Protein AF-A0A6P1KL86-F1 (afdb_monomer)

Foldseek 3Di:
DVLVLLVVLQVVLCVVAVPHPDDLLVLLLSLLVSVCVVVVNDPVLNVQLNVVCVPPVNVVVVVVLLVLLDFDFDFDQDPVRDTDTDGDHHPSNVVVVVVVVVVVHDSPGSSVSSVVSVVSNVVSNVVVVVLVVVVVVPPPDDDDDDDDDDDDDDDDDDDPQPKKKKKFKFFPVCVVLVVVCVVVQAQALVNLLVSLVRGFWMDIDDPVVQCVQCPVLLVVFADDPPRDDRRWIKMKMWIFRHDDCLPDPPHDSVSVSVCSSCSRVGTPGMDMGHIGGNCSVVSRPIDTD

Mean predicted aligned error: 17.55 Å

Sequence (289 aa):
MFTQKLNLVTSQIENEYQDKRPTVNLCVCSAVKVWCYQFDIPQNITDYILNGYRLYEIKDLTTYIYQELQPKQEEEKNWLGSVVQVYKNSKLFNLVASILNRINVRSDNMKFLVIIAFGITAVGYWLYKVNQQGQQQQTRREEPKQYTPSPPPSPPPAPKIINQFLVLVISASQVDFLKLIQAKRQIDLSDGERLYEVTKYLWLGSETEFSQKTAHIINQYSIPKGQESEYDIYLVYIKLKQIDSRFKPNVSQLDRYDAFRELRDLIVNFEISPRLQIEAYGNIEVYSR

pLDDT: mean 83.03, std 13.94, range [41.31, 97.31]

Nearest PDB structures (foldseek):
  7xc7-assembly1_A  TM=1.558E-01  e=5.597E+00  Candidatus Scalindua brodae

Radius of gyration: 27.07 Å; Cα contacts (8 Å, |Δi|>4): 317; chains: 1; bounding box: 72×75×67 Å

Solvent-accessible surface area (backbone atoms only — not comparable to full-atom values): 16584 Å² total; per-residue (Å²): 111,68,69,58,53,51,51,51,53,28,51,52,53,47,63,77,37,73,90,54,89,72,53,71,68,55,52,27,52,53,34,28,52,52,50,28,57,78,66,74,47,53,67,74,57,48,50,50,35,52,54,55,48,66,36,66,69,52,44,50,51,52,50,48,53,53,56,49,56,43,74,40,79,40,80,43,68,46,99,86,68,49,78,39,84,41,76,46,69,39,75,65,26,55,56,50,47,56,55,30,53,76,68,73,54,67,94,90,41,66,54,56,48,38,51,52,16,47,52,50,45,53,54,35,51,50,51,50,53,58,57,52,60,63,59,67,71,74,68,80,73,80,77,84,78,86,81,78,92,74,79,87,81,73,82,78,74,76,81,79,79,60,53,28,26,38,36,34,40,31,51,44,81,47,46,68,61,53,51,49,40,59,72,65,73,51,56,47,53,68,51,18,45,48,50,50,72,59,37,53,33,36,38,78,50,44,63,69,62,47,53,73,61,39,61,62,44,53,70,72,29,50,58,59,92,89,71,79,54,76,72,18,26,31,43,40,41,35,37,26,69,49,76,61,74,44,74,46,86,94,50,57,69,66,51,31,49,52,47,27,38,45,33,54,80,39,50,72,51,72,50,70,55,70,57,24,41,57,71,45,55,76,76,64,74,51,42,76,109

Structure (mmCIF, N/CA/C/O backbone):
data_AF-A0A6P1KL86-F1
#
_entry.id   AF-A0A6P1KL86-F1
#
loop_
_atom_site.group_PDB
_atom_site.id
_atom_site.type_symbol
_atom_site.label_atom_id
_atom_site.label_alt_id
_atom_site.label_comp_id
_atom_site.label_asym_id
_atom_site.label_entity_id
_atom_site.label_seq_id
_atom_site.pdbx_PDB_ins_code
_atom_site.Cartn_x
_atom_site.Cartn_y
_atom_site.Cartn_z
_atom_site.occupancy
_atom_site.B_iso_or_equiv
_atom_site.auth_seq_id
_atom_site.auth_comp_id
_atom_site.auth_asym_id
_atom_site.auth_atom_id
_atom_site.pdbx_PDB_model_num
ATOM 1 N N . MET A 1 1 ? 27.247 -17.306 -17.359 1.00 80.44 1 MET A N 1
ATOM 2 C CA . MET A 1 1 ? 25.845 -17.596 -17.735 1.00 80.44 1 MET A CA 1
ATOM 3 C C . MET A 1 1 ? 24.974 -16.337 -17.776 1.00 80.44 1 MET A C 1
ATOM 5 O O . MET A 1 1 ? 24.429 -16.048 -18.832 1.00 80.44 1 MET A O 1
ATOM 9 N N . PHE A 1 2 ? 24.882 -15.544 -16.696 1.00 83.56 2 PHE A N 1
ATOM 10 C CA . PHE A 1 2 ? 24.060 -14.317 -16.677 1.00 83.56 2 PHE A CA 1
ATOM 11 C C . PHE A 1 2 ? 24.433 -13.311 -17.778 1.00 83.56 2 PHE A C 1
ATOM 13 O O . PHE A 1 2 ? 23.570 -12.908 -18.546 1.00 83.56 2 PHE A O 1
ATOM 20 N N . THR A 1 3 ? 25.718 -12.979 -17.933 1.00 85.31 3 THR A N 1
ATOM 21 C CA . THR A 1 3 ? 26.188 -12.015 -18.946 1.00 85.31 3 THR A CA 1
ATOM 22 C C . THR A 1 3 ? 25.828 -12.421 -20.380 1.00 85.31 3 THR A C 1
ATOM 24 O O . THR A 1 3 ? 25.507 -11.564 -21.196 1.00 85.31 3 THR A O 1
ATOM 27 N N . GLN A 1 4 ? 25.833 -13.724 -20.685 1.00 89.88 4 GLN A N 1
ATOM 28 C CA . GLN A 1 4 ? 25.437 -14.241 -22.001 1.00 89.88 4 GLN A CA 1
ATOM 29 C C . GLN A 1 4 ? 23.938 -14.041 -22.243 1.00 89.88 4 GLN A C 1
ATOM 31 O O . GLN A 1 4 ? 23.565 -13.496 -23.278 1.00 89.88 4 GLN A O 1
ATOM 36 N N . LYS A 1 5 ? 23.086 -14.407 -21.272 1.00 92.12 5 LYS A N 1
ATOM 37 C CA . LYS A 1 5 ? 21.638 -14.155 -21.354 1.00 92.12 5 LYS A CA 1
ATOM 38 C C . LYS A 1 5 ? 21.331 -12.656 -21.415 1.00 92.12 5 LYS A C 1
ATOM 40 O O . LYS A 1 5 ? 20.529 -12.245 -22.239 1.00 92.12 5 LYS A O 1
ATOM 45 N N . LEU A 1 6 ? 22.017 -11.832 -20.623 1.00 90.44 6 LEU A N 1
ATOM 46 C CA . LEU A 1 6 ? 21.865 -10.377 -20.644 1.00 90.44 6 LEU A CA 1
ATOM 47 C C . LEU A 1 6 ? 22.159 -9.797 -22.032 1.00 90.44 6 LEU A C 1
ATOM 49 O O . LEU A 1 6 ? 21.354 -9.031 -22.553 1.00 90.44 6 LEU A O 1
ATOM 53 N N . ASN A 1 7 ? 23.284 -10.173 -22.645 1.00 90.62 7 ASN A N 1
ATOM 54 C CA . ASN A 1 7 ? 23.639 -9.705 -23.984 1.00 90.62 7 ASN A CA 1
ATOM 55 C C . ASN A 1 7 ? 22.651 -10.213 -25.049 1.00 90.62 7 ASN A C 1
ATOM 57 O O . ASN A 1 7 ? 22.316 -9.464 -25.964 1.00 90.62 7 ASN A O 1
ATOM 61 N N . LEU A 1 8 ? 22.150 -11.447 -24.911 1.00 93.88 8 LEU A N 1
ATOM 62 C CA . LEU A 1 8 ? 21.134 -12.011 -25.805 1.00 93.88 8 LEU A CA 1
ATOM 63 C C . LEU A 1 8 ? 19.830 -11.206 -25.749 1.00 93.88 8 LEU A C 1
ATOM 65 O O . LEU A 1 8 ? 19.347 -10.760 -26.784 1.00 93.88 8 LEU A O 1
ATOM 69 N N . VAL A 1 9 ? 19.291 -10.984 -24.546 1.00 94.06 9 VAL A N 1
ATOM 70 C CA . VAL A 1 9 ? 18.069 -10.189 -24.341 1.00 94.06 9 VAL A CA 1
ATOM 71 C C . VAL A 1 9 ? 18.284 -8.762 -24.842 1.00 94.06 9 VAL A C 1
ATOM 73 O O . VAL A 1 9 ? 17.434 -8.220 -25.534 1.00 94.06 9 VAL A O 1
ATOM 76 N N . THR A 1 10 ? 19.450 -8.174 -24.562 1.00 93.19 10 THR A N 1
ATOM 77 C CA . THR A 1 10 ? 19.812 -6.835 -25.052 1.00 93.19 10 THR A CA 1
ATOM 78 C C . THR A 1 10 ? 19.764 -6.760 -26.571 1.00 93.19 10 THR A C 1
ATOM 80 O O . THR A 1 10 ? 19.070 -5.901 -27.101 1.00 93.19 10 THR A O 1
ATOM 83 N N . SER A 1 11 ? 20.398 -7.710 -27.260 1.00 92.94 11 SER A N 1
ATOM 84 C CA . SER A 1 11 ? 20.401 -7.758 -28.726 1.00 92.94 11 SER A CA 1
ATOM 85 C C . SER A 1 11 ? 18.990 -7.946 -29.292 1.00 92.94 11 SER A C 1
ATOM 87 O O . SER A 1 11 ? 18.649 -7.360 -30.312 1.00 92.94 11 SER A O 1
ATOM 89 N N . GLN A 1 12 ? 18.142 -8.743 -28.631 1.00 94.62 12 GLN A N 1
ATOM 90 C CA . GLN A 1 12 ? 16.752 -8.943 -29.056 1.00 94.62 12 GLN A CA 1
ATOM 91 C C . GLN A 1 12 ? 15.934 -7.653 -28.964 1.00 94.62 12 GLN A C 1
ATOM 93 O O . GLN A 1 12 ? 15.224 -7.324 -29.910 1.00 94.62 12 GLN A O 1
ATOM 98 N N . ILE A 1 13 ? 16.073 -6.904 -27.868 1.00 93.81 13 ILE A N 1
ATOM 99 C CA . ILE A 1 13 ? 15.367 -5.631 -27.699 1.00 93.81 13 ILE A CA 1
ATOM 100 C C . ILE A 1 13 ? 15.936 -4.557 -28.636 1.00 93.81 13 ILE A C 1
ATOM 102 O O . ILE A 1 13 ? 15.176 -3.791 -29.218 1.00 93.81 13 ILE A O 1
ATOM 106 N N . GLU A 1 14 ? 17.252 -4.505 -28.839 1.00 91.81 14 GLU A N 1
ATOM 107 C CA . GLU A 1 14 ? 17.866 -3.584 -29.807 1.00 91.81 14 GLU A CA 1
ATOM 108 C C . GLU A 1 14 ? 17.371 -3.851 -31.235 1.00 91.81 14 GLU A C 1
ATOM 110 O O . GLU A 1 14 ? 16.989 -2.911 -31.928 1.00 91.81 14 GLU A O 1
ATOM 115 N N . ASN A 1 15 ? 17.281 -5.120 -31.644 1.00 92.38 15 ASN A N 1
ATOM 116 C CA . ASN A 1 15 ? 16.754 -5.502 -32.956 1.00 92.38 15 ASN A CA 1
ATOM 117 C C . ASN A 1 15 ? 15.254 -5.187 -33.107 1.00 92.38 15 ASN A C 1
ATOM 119 O O . ASN A 1 15 ? 14.821 -4.767 -34.177 1.00 92.38 15 ASN A O 1
ATOM 123 N N . GLU A 1 16 ? 14.447 -5.352 -32.051 1.00 91.44 16 GLU A N 1
ATOM 124 C CA . GLU A 1 16 ? 13.008 -5.024 -32.064 1.00 91.44 16 GLU A CA 1
ATOM 125 C C . GLU A 1 16 ? 12.754 -3.524 -32.324 1.00 91.44 16 GLU A C 1
ATOM 127 O O . GLU A 1 16 ? 11.730 -3.144 -32.905 1.00 91.44 16 GLU A O 1
ATOM 132 N N . TYR A 1 17 ? 13.706 -2.669 -31.936 1.00 88.31 17 TYR A N 1
ATOM 133 C CA . TYR A 1 17 ? 13.580 -1.212 -31.974 1.00 88.31 17 TYR A CA 1
ATOM 134 C C . TYR A 1 17 ? 14.638 -0.506 -32.830 1.00 88.31 17 TYR A C 1
ATOM 136 O O . TYR A 1 17 ? 14.792 0.706 -32.696 1.00 88.31 17 TYR A O 1
ATOM 144 N N . GLN A 1 18 ? 15.312 -1.222 -33.735 1.00 77.50 18 GLN A N 1
ATOM 145 C CA . GLN A 1 18 ? 16.495 -0.747 -34.468 1.00 77.50 18 GLN A CA 1
ATOM 146 C C . GLN A 1 18 ? 16.283 0.578 -35.242 1.00 77.50 18 GLN A C 1
ATOM 148 O O . GLN A 1 18 ? 17.236 1.327 -35.422 1.00 77.50 18 GLN A O 1
ATOM 153 N N . ASP A 1 19 ? 15.033 0.929 -35.576 1.00 74.94 19 ASP A N 1
ATOM 154 C CA . ASP A 1 19 ? 14.652 2.172 -36.275 1.00 74.94 19 ASP A CA 1
ATOM 155 C C . ASP A 1 19 ? 13.568 2.997 -35.553 1.00 74.94 19 ASP A C 1
ATOM 157 O O . ASP A 1 19 ? 12.978 3.927 -36.110 1.00 74.94 19 ASP A O 1
ATOM 161 N N . LYS A 1 20 ? 13.248 2.651 -34.303 1.00 79.75 20 LYS A N 1
ATOM 162 C CA . LYS A 1 20 ? 12.188 3.301 -33.523 1.00 79.75 20 LYS A CA 1
ATOM 163 C C . LYS A 1 20 ? 12.800 4.011 -32.323 1.00 79.75 20 LYS A C 1
ATOM 165 O O . LYS A 1 20 ? 13.786 3.564 -31.753 1.00 79.75 20 LYS A O 1
ATOM 170 N N . ARG A 1 21 ? 12.169 5.105 -31.888 1.00 77.19 21 ARG A N 1
ATOM 171 C CA . ARG A 1 21 ? 12.412 5.705 -30.565 1.00 77.19 21 ARG A CA 1
ATOM 172 C C . ARG A 1 21 ? 11.304 5.255 -29.609 1.00 77.19 21 ARG A C 1
ATOM 174 O O . ARG A 1 21 ? 10.363 6.019 -29.385 1.00 77.19 21 ARG A O 1
ATOM 181 N N . PRO A 1 22 ? 11.332 4.001 -29.119 1.00 79.62 22 PRO A N 1
ATOM 182 C CA . PRO A 1 22 ? 10.345 3.536 -28.157 1.00 79.62 22 PRO A CA 1
ATOM 183 C C . PRO A 1 22 ? 10.435 4.347 -26.866 1.00 79.62 22 PRO A C 1
ATOM 185 O O . PRO A 1 22 ? 11.494 4.844 -26.479 1.00 79.62 22 PRO A O 1
ATOM 188 N N . THR A 1 23 ? 9.310 4.458 -26.168 1.00 79.50 23 THR A N 1
ATOM 189 C CA . THR A 1 23 ? 9.326 4.984 -24.805 1.00 79.50 23 THR A CA 1
ATOM 190 C C . THR A 1 23 ? 10.037 3.994 -23.884 1.00 79.50 23 THR A C 1
ATOM 192 O O . THR A 1 23 ? 9.986 2.782 -24.097 1.00 79.50 23 THR A O 1
ATOM 195 N N . VAL A 1 24 ? 10.662 4.500 -22.818 1.00 79.06 24 VAL A N 1
ATOM 196 C CA . VAL A 1 24 ? 11.363 3.677 -21.813 1.00 79.06 24 VAL A CA 1
ATOM 197 C C . VAL A 1 24 ? 10.475 2.542 -21.294 1.00 79.06 24 VAL A C 1
ATOM 199 O O . VAL A 1 24 ? 10.904 1.393 -21.227 1.00 79.06 24 VAL A O 1
ATOM 202 N N . ASN A 1 25 ? 9.207 2.846 -21.005 1.00 77.44 25 ASN A N 1
ATOM 203 C CA . ASN A 1 25 ? 8.239 1.864 -20.514 1.00 77.44 25 ASN A CA 1
ATOM 204 C C . ASN A 1 25 ? 7.998 0.729 -21.513 1.00 77.44 25 ASN A C 1
ATOM 206 O O . ASN A 1 25 ? 7.875 -0.427 -21.111 1.00 77.44 25 ASN A O 1
ATOM 210 N N . LEU A 1 26 ? 7.945 1.047 -22.810 1.00 83.31 26 LEU A N 1
ATOM 211 C CA . LEU A 1 26 ? 7.753 0.048 -23.853 1.00 83.31 26 LEU A CA 1
ATOM 212 C C . LEU A 1 26 ? 8.965 -0.895 -23.936 1.00 83.31 26 LEU A C 1
ATOM 214 O O . LEU A 1 26 ? 8.777 -2.110 -23.942 1.00 83.31 26 LEU A O 1
ATOM 218 N N . CYS A 1 27 ? 10.189 -0.356 -23.881 1.00 87.81 27 CYS A N 1
ATOM 219 C CA . CYS A 1 27 ? 11.414 -1.162 -23.829 1.00 87.81 27 CYS A CA 1
ATOM 220 C C . CYS A 1 27 ? 11.453 -2.082 -22.609 1.00 87.81 27 CYS A C 1
ATOM 222 O O . CYS A 1 27 ? 11.758 -3.264 -22.741 1.00 87.81 27 CYS A O 1
ATOM 224 N N . VAL A 1 28 ? 11.131 -1.555 -21.423 1.00 87.75 28 VAL A N 1
ATOM 225 C CA . VAL A 1 28 ? 11.125 -2.340 -20.180 1.00 87.75 28 VAL A CA 1
ATOM 226 C C . VAL A 1 28 ? 10.077 -3.451 -20.255 1.00 87.75 28 VAL A C 1
ATOM 228 O O . VAL A 1 28 ? 10.382 -4.591 -19.917 1.00 87.75 28 VAL A O 1
ATOM 231 N N . CYS A 1 29 ? 8.876 -3.170 -20.772 1.00 88.06 29 CYS A N 1
ATOM 232 C CA . CYS A 1 29 ? 7.837 -4.187 -20.955 1.00 88.06 29 CYS A CA 1
ATOM 233 C C . CYS A 1 29 ? 8.260 -5.290 -21.934 1.00 88.06 29 CYS A C 1
ATOM 235 O O . CYS A 1 29 ? 8.081 -6.470 -21.625 1.00 88.06 29 CYS A O 1
ATOM 237 N N . SER A 1 30 ? 8.819 -4.933 -23.098 1.00 93.12 30 SER A N 1
ATOM 238 C CA . SER A 1 30 ? 9.347 -5.923 -24.049 1.00 93.12 30 SER A CA 1
ATOM 239 C C . SER A 1 30 ? 10.471 -6.739 -23.404 1.00 93.12 30 SER A C 1
ATOM 241 O O . SER A 1 30 ? 10.444 -7.966 -23.457 1.00 93.12 30 SER A O 1
ATOM 243 N N . ALA A 1 31 ? 11.398 -6.097 -22.690 1.00 95.00 31 ALA A N 1
ATOM 244 C CA . ALA A 1 31 ? 12.489 -6.783 -22.005 1.00 95.00 31 ALA A CA 1
ATOM 245 C C . ALA A 1 31 ? 11.998 -7.742 -20.904 1.00 95.00 31 ALA A C 1
ATOM 247 O O . ALA A 1 31 ? 12.542 -8.837 -20.782 1.00 95.00 31 ALA A O 1
ATOM 248 N N . VAL A 1 32 ? 10.951 -7.395 -20.142 1.00 94.75 32 VAL A N 1
ATOM 249 C CA . VAL A 1 32 ? 10.325 -8.300 -19.155 1.00 94.75 32 VAL A CA 1
ATOM 250 C C . VAL A 1 32 ? 9.746 -9.538 -19.843 1.00 94.75 32 VAL A C 1
ATOM 252 O O . VAL A 1 32 ? 9.964 -10.655 -19.372 1.00 94.75 32 VAL A O 1
ATOM 255 N N . LYS A 1 33 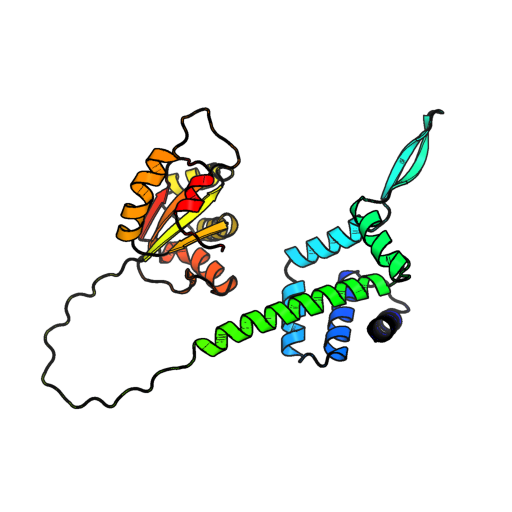? 9.052 -9.370 -20.978 1.00 95.62 33 LYS A N 1
ATOM 256 C CA . LYS A 1 33 ? 8.516 -10.502 -21.756 1.00 95.62 33 LYS A CA 1
ATOM 257 C C . LYS A 1 33 ? 9.627 -11.422 -22.239 1.00 95.62 33 LYS A C 1
ATOM 259 O O . LYS A 1 33 ? 9.533 -12.636 -22.075 1.00 95.62 33 LYS A O 1
ATOM 264 N N . VAL A 1 34 ? 10.688 -10.840 -22.795 1.00 96.69 34 VAL A N 1
ATOM 265 C CA . VAL A 1 34 ? 11.836 -11.603 -23.278 1.00 96.69 34 VAL A CA 1
ATOM 266 C C . VAL A 1 34 ? 12.519 -12.339 -22.124 1.00 96.69 34 VAL A C 1
ATOM 268 O O . VAL A 1 34 ? 12.827 -13.519 -22.263 1.00 96.69 34 VAL A O 1
ATOM 271 N N . TRP A 1 35 ? 12.700 -11.708 -20.961 1.00 97.00 35 TRP A N 1
ATOM 272 C CA . TRP A 1 35 ? 13.229 -12.394 -19.780 1.00 97.00 35 TRP A CA 1
ATOM 273 C C . TRP A 1 35 ? 12.345 -13.550 -19.323 1.00 97.00 35 TRP A C 1
ATOM 275 O O . TRP A 1 35 ? 12.869 -14.629 -19.058 1.00 97.00 35 TRP A O 1
ATOM 285 N N . CYS A 1 36 ? 11.026 -13.354 -19.267 1.00 95.88 36 CYS A N 1
ATOM 286 C CA . CYS A 1 36 ? 10.093 -14.420 -18.916 1.00 95.88 36 CYS A CA 1
ATOM 287 C C . CYS A 1 36 ? 10.220 -15.614 -19.864 1.00 95.88 36 CYS A C 1
ATOM 289 O O . CYS A 1 36 ? 10.360 -16.742 -19.401 1.00 95.88 36 CYS A O 1
ATOM 291 N N . TYR A 1 37 ? 10.270 -15.354 -21.171 1.00 95.69 37 TYR A N 1
ATOM 292 C CA . TYR A 1 37 ? 10.502 -16.385 -22.178 1.00 95.69 37 TYR A CA 1
ATOM 293 C C . TYR A 1 37 ? 11.848 -17.101 -21.972 1.00 95.69 37 TYR A C 1
ATOM 295 O O . TYR A 1 37 ? 11.909 -18.322 -21.978 1.00 95.69 37 TYR A O 1
ATOM 303 N N . GLN A 1 38 ? 12.928 -16.359 -21.704 1.00 94.44 38 GLN A N 1
ATOM 304 C CA . GLN A 1 38 ? 14.265 -16.922 -21.460 1.00 94.44 38 GLN A CA 1
ATOM 305 C C . GLN A 1 38 ? 14.386 -17.760 -20.176 1.00 94.44 38 GLN A C 1
ATOM 307 O O . GLN A 1 38 ? 15.409 -18.432 -19.992 1.00 94.44 38 GLN A O 1
ATOM 312 N N . PHE A 1 39 ? 13.407 -17.675 -19.277 1.00 93.88 39 PHE A N 1
ATOM 313 C CA . PHE A 1 39 ? 13.328 -18.439 -18.031 1.00 93.88 39 PHE A CA 1
ATOM 314 C C . PHE A 1 39 ? 12.159 -19.431 -18.014 1.00 93.88 39 PHE A C 1
ATOM 316 O O . PHE A 1 39 ? 11.837 -19.946 -16.945 1.00 93.88 39 PHE A O 1
ATOM 323 N N . ASP A 1 40 ? 11.524 -19.677 -19.166 1.00 96.06 40 ASP A N 1
ATOM 324 C CA . ASP A 1 40 ? 10.367 -20.569 -19.300 1.00 96.06 40 ASP A CA 1
ATOM 325 C C . ASP A 1 40 ? 9.229 -20.218 -18.321 1.00 96.06 40 ASP A C 1
ATOM 327 O O . ASP A 1 40 ? 8.501 -21.085 -17.834 1.00 96.06 40 ASP A O 1
ATOM 331 N N . ILE A 1 41 ? 9.079 -18.926 -18.000 1.00 93.12 41 ILE A N 1
ATOM 332 C CA . ILE A 1 41 ? 8.009 -18.427 -17.137 1.00 93.12 41 ILE A CA 1
ATOM 333 C C . ILE A 1 41 ? 6.700 -18.449 -17.948 1.00 93.12 41 ILE A C 1
ATOM 335 O O . ILE A 1 41 ? 6.626 -17.791 -18.986 1.00 93.12 41 ILE A O 1
ATOM 339 N N . PRO A 1 42 ? 5.657 -19.171 -17.489 1.00 94.75 42 PRO A N 1
ATOM 340 C CA . PRO A 1 42 ? 4.365 -19.241 -18.164 1.00 94.75 42 PRO A CA 1
ATOM 341 C C . PRO A 1 42 ? 3.723 -17.874 -18.421 1.00 94.75 42 PRO A C 1
ATOM 343 O O . PRO A 1 42 ? 3.800 -16.972 -17.583 1.00 94.75 42 PRO A O 1
ATOM 346 N N . GLN A 1 43 ? 2.994 -17.762 -19.537 1.00 91.88 43 GLN A N 1
ATOM 347 C CA . GLN A 1 43 ? 2.384 -16.505 -19.984 1.00 91.88 43 GLN A CA 1
ATOM 348 C C . GLN A 1 43 ? 1.475 -15.862 -18.927 1.00 91.88 43 GLN A C 1
ATOM 350 O O . GLN A 1 43 ? 1.518 -14.652 -18.744 1.00 91.88 43 GLN A O 1
ATOM 355 N N . ASN A 1 44 ? 0.707 -16.649 -18.170 1.00 90.69 44 ASN A N 1
ATOM 356 C CA . ASN A 1 44 ? -0.149 -16.124 -17.102 1.00 90.69 44 ASN A CA 1
ATOM 357 C C . ASN A 1 44 ? 0.653 -15.453 -15.968 1.00 90.69 44 ASN A C 1
ATOM 359 O O . ASN A 1 44 ? 0.181 -14.492 -15.364 1.00 90.69 44 ASN A O 1
ATOM 363 N N . ILE A 1 45 ? 1.869 -15.933 -15.683 1.00 91.38 45 ILE A N 1
ATOM 364 C CA . ILE A 1 45 ? 2.773 -15.307 -14.710 1.00 91.38 45 ILE A CA 1
ATOM 365 C C . ILE A 1 45 ? 3.423 -14.069 -15.329 1.00 91.38 45 ILE A C 1
ATOM 367 O O . ILE A 1 45 ? 3.537 -13.042 -14.667 1.00 91.38 45 ILE A O 1
ATOM 371 N N . THR A 1 46 ? 3.801 -14.122 -16.606 1.00 92.06 46 THR A N 1
ATOM 372 C CA . THR A 1 46 ? 4.279 -12.943 -17.340 1.00 92.06 46 THR A CA 1
ATOM 373 C C . THR A 1 46 ? 3.246 -11.818 -17.324 1.00 92.06 46 THR A C 1
ATOM 375 O O . THR A 1 46 ? 3.593 -10.678 -17.025 1.00 92.06 46 THR A O 1
ATOM 378 N N . ASP A 1 47 ? 1.975 -12.134 -17.568 1.00 90.56 47 ASP A N 1
ATOM 379 C CA . ASP A 1 47 ? 0.877 -11.170 -17.521 1.00 90.56 47 ASP A CA 1
ATOM 380 C C . ASP A 1 47 ? 0.687 -10.615 -16.105 1.00 90.56 47 ASP A C 1
ATOM 382 O O . ASP A 1 47 ? 0.502 -9.411 -15.945 1.00 90.56 47 ASP A O 1
ATOM 386 N N . TYR A 1 48 ? 0.814 -11.451 -15.068 1.00 87.69 48 TYR A N 1
ATOM 387 C CA . TYR A 1 48 ? 0.822 -10.999 -13.672 1.00 87.69 48 TYR A CA 1
ATOM 388 C C . TYR A 1 48 ? 1.953 -9.993 -13.397 1.00 87.69 48 TYR A C 1
ATOM 390 O O . TYR A 1 48 ? 1.699 -8.921 -12.851 1.00 87.69 48 TYR A O 1
ATOM 398 N N . ILE A 1 49 ? 3.185 -10.293 -13.823 1.00 89.38 49 ILE A N 1
ATOM 399 C CA . ILE A 1 49 ? 4.350 -9.411 -13.642 1.00 89.38 49 ILE A CA 1
ATOM 400 C C . ILE A 1 49 ? 4.144 -8.086 -14.389 1.00 89.38 49 ILE A C 1
ATOM 402 O O . ILE A 1 49 ? 4.388 -7.015 -13.832 1.00 89.38 49 ILE A O 1
ATOM 406 N N . LEU A 1 50 ? 3.664 -8.137 -15.635 1.00 88.56 50 LEU A N 1
ATOM 407 C CA . LEU A 1 50 ? 3.412 -6.945 -16.447 1.00 88.56 50 LEU A CA 1
ATOM 408 C C . LEU A 1 50 ? 2.256 -6.100 -15.904 1.00 88.56 50 LEU A C 1
ATOM 410 O O . LEU A 1 50 ? 2.337 -4.875 -15.935 1.00 88.56 50 LEU A O 1
ATOM 414 N N . ASN A 1 51 ? 1.193 -6.725 -15.398 1.00 84.38 51 ASN A N 1
ATOM 415 C CA . ASN A 1 51 ? 0.082 -6.013 -14.769 1.00 84.38 51 ASN A CA 1
ATOM 416 C C . ASN A 1 51 ? 0.508 -5.377 -13.442 1.00 84.38 51 ASN A C 1
ATOM 418 O O . ASN A 1 51 ? 0.129 -4.240 -13.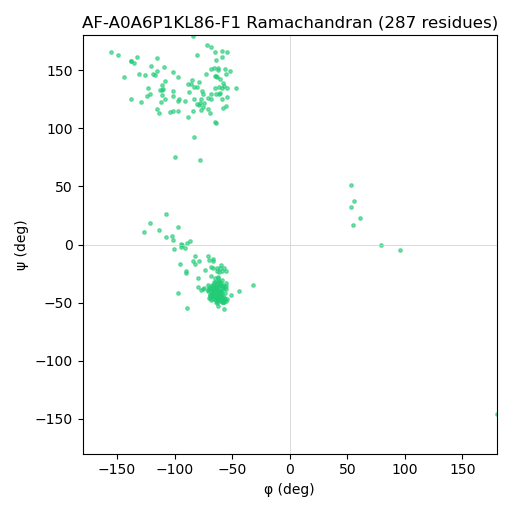181 1.00 84.38 51 ASN A O 1
ATOM 422 N N . GLY A 1 52 ? 1.363 -6.048 -12.663 1.00 78.12 52 GLY A N 1
ATOM 423 C CA . GLY A 1 52 ? 2.011 -5.452 -11.495 1.00 78.12 52 GLY A CA 1
ATOM 424 C C . GLY A 1 52 ? 2.864 -4.240 -11.873 1.00 78.12 52 GLY A C 1
ATOM 425 O O . GLY A 1 52 ? 2.730 -3.184 -11.271 1.00 78.12 52 GLY A O 1
ATOM 426 N N . TYR A 1 53 ? 3.672 -4.338 -12.932 1.00 67.62 53 TYR A N 1
ATOM 427 C CA . TYR A 1 53 ? 4.456 -3.206 -13.442 1.00 67.62 53 TYR A CA 1
ATOM 428 C C . TYR A 1 53 ? 3.594 -2.023 -13.919 1.00 67.62 53 TYR A C 1
ATOM 430 O O . TYR A 1 53 ? 4.014 -0.872 -13.820 1.00 67.62 53 TYR A O 1
ATOM 438 N N . ARG A 1 54 ? 2.385 -2.289 -14.431 1.00 68.62 54 ARG A N 1
ATOM 439 C CA . ARG A 1 54 ? 1.436 -1.252 -14.867 1.00 68.62 54 ARG A CA 1
ATOM 440 C C . ARG A 1 54 ? 0.815 -0.460 -13.714 1.00 68.62 54 ARG A C 1
ATOM 442 O O . ARG A 1 54 ? 0.176 0.553 -13.999 1.00 68.62 54 ARG A O 1
ATOM 449 N N . LEU A 1 55 ? 1.001 -0.881 -12.460 1.00 71.12 55 LEU A N 1
ATOM 450 C CA . LEU A 1 55 ? 0.629 -0.075 -11.299 1.00 71.12 55 LEU A CA 1
ATOM 451 C C . LEU A 1 55 ? 1.381 1.260 -11.342 1.00 71.12 55 LEU A C 1
ATOM 453 O O . LEU A 1 55 ? 2.580 1.316 -11.639 1.00 71.12 55 LEU A O 1
ATOM 457 N N . TYR A 1 56 ? 0.646 2.340 -11.089 1.00 64.69 56 TYR A N 1
ATOM 458 C CA . TYR A 1 56 ? 1.112 3.710 -11.282 1.00 64.69 56 TYR A CA 1
ATOM 459 C C . TYR A 1 56 ? 2.391 3.994 -10.475 1.00 64.69 56 TYR A C 1
ATOM 461 O O . TYR A 1 56 ? 3.332 4.594 -10.983 1.00 64.69 56 TYR A O 1
ATOM 469 N N . GLU A 1 57 ? 2.485 3.443 -9.269 1.00 65.62 57 GLU A N 1
ATOM 470 C CA . GLU A 1 57 ? 3.595 3.600 -8.332 1.00 65.62 57 GLU A CA 1
ATOM 471 C C . GLU A 1 57 ? 4.896 2.962 -8.842 1.00 65.62 57 GLU A C 1
ATOM 473 O O . GLU A 1 57 ? 5.977 3.536 -8.704 1.00 65.62 57 GLU A O 1
ATOM 478 N N . ILE A 1 58 ? 4.814 1.781 -9.467 1.00 66.12 58 ILE A N 1
ATOM 479 C CA . ILE A 1 58 ? 5.989 1.083 -10.014 1.00 66.12 58 ILE A CA 1
ATOM 480 C C . ILE A 1 58 ? 6.464 1.777 -11.294 1.00 66.12 58 ILE A C 1
ATOM 482 O O . ILE A 1 58 ? 7.671 1.921 -11.527 1.00 66.12 58 ILE A O 1
ATOM 486 N N . LYS A 1 59 ? 5.521 2.258 -12.107 1.00 64.50 59 LYS A N 1
ATOM 487 C CA . LYS A 1 59 ? 5.805 3.058 -13.299 1.00 64.50 59 LYS A CA 1
ATOM 488 C C . LYS A 1 59 ? 6.497 4.380 -12.946 1.00 64.50 59 LYS A C 1
ATOM 490 O O . LYS A 1 59 ? 7.507 4.713 -13.576 1.00 64.50 59 LYS A O 1
ATOM 495 N N . ASP A 1 60 ? 6.003 5.097 -11.940 1.00 69.88 60 ASP A N 1
ATOM 496 C CA . ASP A 1 60 ? 6.590 6.357 -11.473 1.00 69.88 60 ASP A CA 1
ATOM 497 C C . ASP A 1 60 ? 7.976 6.131 -10.872 1.00 69.88 60 ASP A C 1
ATOM 499 O O . ASP A 1 60 ? 8.914 6.839 -11.232 1.00 69.88 60 ASP A O 1
ATOM 503 N N . LEU A 1 61 ? 8.160 5.079 -10.067 1.00 69.06 61 LEU A N 1
ATOM 504 C CA . LEU A 1 61 ? 9.473 4.722 -9.528 1.00 69.06 61 LEU A CA 1
ATOM 505 C C . LEU A 1 61 ? 10.483 4.393 -10.636 1.00 69.06 61 LEU A C 1
ATOM 507 O O . LEU A 1 61 ? 11.623 4.849 -10.593 1.00 69.06 61 LEU A O 1
ATOM 511 N N . THR A 1 62 ? 10.079 3.627 -11.651 1.00 65.31 62 THR A N 1
ATOM 512 C CA . THR A 1 62 ? 10.967 3.261 -12.768 1.00 65.31 62 THR A CA 1
ATOM 513 C C . THR A 1 62 ? 11.353 4.489 -13.591 1.00 65.31 62 THR A C 1
ATOM 515 O O . THR A 1 62 ? 12.511 4.643 -13.981 1.00 65.31 62 THR A O 1
ATOM 518 N N . THR A 1 63 ? 10.393 5.390 -13.816 1.00 70.12 63 THR A N 1
ATOM 519 C CA . THR A 1 63 ? 10.617 6.659 -14.518 1.00 70.12 63 THR A CA 1
ATOM 520 C C . THR A 1 63 ? 11.535 7.574 -13.710 1.00 70.12 63 THR A C 1
ATOM 522 O O . THR A 1 63 ? 12.490 8.114 -14.264 1.00 70.12 63 THR A O 1
ATOM 525 N N . TYR A 1 64 ? 11.304 7.687 -12.401 1.00 72.06 64 TYR A N 1
ATOM 526 C CA . TYR A 1 64 ? 12.132 8.455 -11.477 1.00 72.06 64 TYR A CA 1
ATOM 527 C C . TYR A 1 64 ? 13.571 7.935 -11.437 1.00 72.06 64 TYR A C 1
ATOM 529 O O . TYR A 1 64 ? 14.506 8.712 -11.607 1.00 72.06 64 TYR A O 1
ATOM 537 N N . ILE A 1 65 ? 13.762 6.619 -11.287 1.00 69.62 65 ILE A N 1
ATOM 538 C CA . ILE A 1 65 ? 15.092 5.997 -11.309 1.00 69.62 65 ILE A CA 1
ATOM 539 C C . ILE A 1 65 ? 15.774 6.274 -12.648 1.00 69.62 65 ILE A C 1
ATOM 541 O O . ILE A 1 65 ? 16.932 6.672 -12.663 1.00 69.62 65 ILE A O 1
ATOM 545 N N . TYR A 1 66 ? 15.072 6.114 -13.772 1.00 70.06 66 TYR A N 1
ATOM 546 C CA . TYR A 1 66 ? 15.644 6.415 -15.083 1.00 70.06 66 TYR A CA 1
ATOM 547 C C . TYR A 1 66 ? 16.076 7.884 -15.196 1.00 70.06 66 TYR A C 1
ATOM 549 O O . TYR A 1 66 ? 17.186 8.152 -15.644 1.00 70.06 66 TYR A O 1
ATOM 557 N N . GLN A 1 67 ? 15.241 8.827 -14.752 1.00 75.00 67 GLN A N 1
ATOM 558 C CA . GLN A 1 67 ? 15.533 10.263 -14.781 1.00 75.00 67 GLN A CA 1
ATOM 559 C C . GLN A 1 67 ? 16.683 10.661 -13.849 1.00 75.00 67 GLN A C 1
ATOM 561 O O . GLN A 1 67 ? 17.543 11.436 -14.254 1.00 75.00 67 GLN A O 1
ATOM 566 N N . GLU A 1 68 ? 16.743 10.125 -12.626 1.00 72.38 68 GLU A N 1
ATOM 567 C CA . GLU A 1 68 ? 17.858 10.378 -11.699 1.00 72.38 68 GLU A CA 1
ATOM 568 C C . GLU A 1 68 ? 19.184 9.785 -12.170 1.00 72.38 68 GLU A C 1
ATOM 570 O O . GLU A 1 68 ? 20.253 10.195 -11.711 1.00 72.38 68 GLU A O 1
ATOM 575 N N . LEU A 1 69 ? 19.123 8.811 -13.074 1.00 68.94 69 LEU A N 1
ATOM 576 C CA . LEU A 1 69 ? 20.288 8.195 -13.689 1.00 68.94 69 LEU A CA 1
ATOM 577 C C . LEU A 1 69 ? 20.688 8.849 -15.017 1.00 68.94 69 LEU A C 1
ATOM 579 O O . LEU A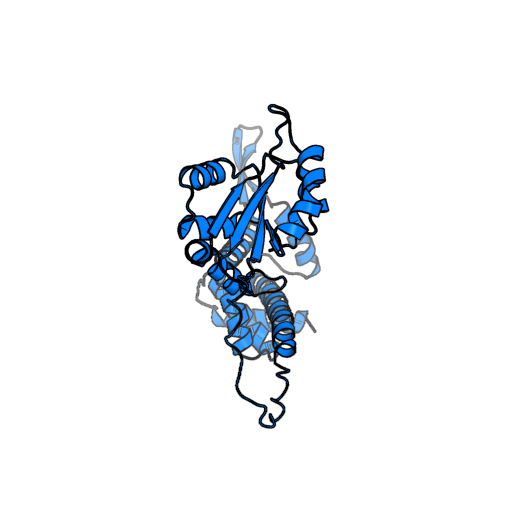 1 69 ? 21.681 8.436 -15.613 1.00 68.94 69 LEU A O 1
ATOM 583 N N . GLN A 1 70 ? 19.966 9.870 -15.477 1.00 73.31 70 GLN A N 1
ATOM 584 C CA . GLN A 1 70 ? 20.438 10.719 -16.564 1.00 73.31 70 GLN A CA 1
ATOM 585 C C . GLN A 1 70 ? 21.330 11.835 -15.994 1.00 73.31 70 GLN A C 1
ATOM 587 O O . GLN A 1 70 ? 20.991 12.412 -14.956 1.00 73.31 70 GLN A O 1
ATOM 592 N N . PRO A 1 71 ? 22.464 12.168 -16.642 1.00 70.56 71 PRO A N 1
ATOM 593 C CA . PRO A 1 71 ? 23.269 13.311 -16.235 1.00 70.56 71 PRO A CA 1
ATOM 594 C C . PRO A 1 71 ? 22.418 14.583 -16.311 1.00 70.56 71 PRO A C 1
ATOM 596 O O . PRO A 1 71 ? 21.848 14.888 -17.361 1.00 70.56 71 PRO A O 1
ATOM 599 N N . LYS A 1 72 ? 22.328 15.337 -15.212 1.00 77.94 72 LYS A N 1
ATOM 600 C CA . LYS A 1 72 ? 21.614 16.618 -15.200 1.00 77.94 72 LYS A CA 1
ATOM 601 C C . LYS A 1 72 ? 22.576 17.723 -15.623 1.00 77.94 72 LYS A C 1
ATOM 603 O O . LYS A 1 72 ? 23.693 17.801 -15.111 1.00 77.94 72 LYS A O 1
ATOM 608 N N . GLN A 1 73 ? 22.147 18.562 -16.563 1.00 74.06 73 GLN A N 1
ATOM 609 C CA . GLN A 1 73 ? 22.832 19.820 -16.842 1.00 74.06 73 GLN A CA 1
ATOM 610 C C . GLN A 1 73 ? 22.499 20.810 -15.725 1.00 74.06 73 GLN A C 1
ATOM 612 O O . GLN A 1 73 ? 21.336 21.159 -15.536 1.00 74.06 73 GLN A O 1
ATOM 617 N N . GLU A 1 74 ? 23.516 21.249 -14.994 1.00 81.75 74 GLU A N 1
ATOM 618 C CA . GLU A 1 74 ? 23.436 22.388 -14.085 1.00 81.75 74 GLU A CA 1
ATOM 619 C C . GLU A 1 74 ? 24.222 23.557 -14.687 1.00 81.75 74 GLU A C 1
ATOM 621 O O . GLU A 1 74 ? 25.282 23.383 -15.291 1.00 81.75 74 GLU A O 1
ATOM 626 N N . GLU A 1 75 ? 23.687 24.764 -14.543 1.00 80.94 75 GLU A N 1
ATOM 627 C CA . GLU A 1 75 ? 24.389 25.989 -14.907 1.00 80.94 75 GLU A CA 1
ATOM 628 C C . GLU A 1 75 ? 25.208 26.466 -13.706 1.00 80.94 75 GLU A C 1
ATOM 630 O O . GLU A 1 75 ? 24.655 26.930 -12.709 1.00 80.94 75 GLU A O 1
ATOM 635 N N . GLU A 1 76 ? 26.534 26.371 -13.795 1.00 84.56 76 GLU A N 1
ATOM 636 C CA . GLU A 1 76 ? 27.436 26.974 -12.815 1.00 84.56 76 GLU A CA 1
ATOM 637 C C . GLU A 1 76 ? 28.021 28.268 -13.376 1.00 84.56 76 GLU A C 1
ATOM 639 O O . GLU A 1 76 ? 28.525 28.325 -14.500 1.00 84.56 76 GLU A O 1
ATOM 644 N N . LYS A 1 77 ? 27.985 29.336 -12.576 1.00 80.50 77 LYS A N 1
ATOM 645 C CA . LYS A 1 77 ? 28.737 30.552 -12.890 1.00 80.50 77 LYS A CA 1
ATOM 646 C C . LYS A 1 77 ? 30.179 30.348 -12.466 1.00 80.50 77 LYS A C 1
ATOM 648 O O . LYS A 1 77 ? 30.456 30.118 -11.290 1.00 80.50 77 LYS A O 1
ATOM 653 N N . ASN A 1 78 ? 31.100 30.461 -13.413 1.00 81.94 78 ASN A N 1
ATOM 654 C CA . ASN A 1 78 ? 32.514 30.473 -13.074 1.00 81.94 78 ASN A CA 1
ATOM 655 C C . ASN A 1 78 ? 32.908 31.797 -12.393 1.00 81.94 78 ASN A C 1
ATOM 657 O O . ASN A 1 78 ? 32.136 32.755 -12.342 1.00 81.94 78 ASN A O 1
ATOM 661 N N . TRP A 1 79 ? 34.140 31.865 -11.886 1.00 82.25 79 TRP A N 1
ATOM 662 C CA . TRP A 1 79 ? 34.679 33.040 -11.186 1.00 82.25 79 TRP A CA 1
ATOM 663 C C . TRP A 1 79 ? 34.709 34.328 -12.035 1.00 82.25 79 TRP A C 1
ATOM 665 O O . TRP A 1 79 ? 34.784 35.421 -11.483 1.00 82.25 79 TRP A O 1
ATOM 675 N N . LEU A 1 80 ? 34.610 34.202 -13.364 1.00 81.44 80 LEU A N 1
ATOM 676 C CA . LEU A 1 80 ? 34.503 35.304 -14.329 1.00 81.44 80 LEU A CA 1
ATOM 677 C C . LEU A 1 80 ? 33.044 35.728 -14.599 1.00 81.44 80 LEU A C 1
ATOM 679 O O . LEU A 1 80 ? 32.800 36.604 -15.422 1.00 81.44 80 LEU A O 1
ATOM 683 N N . GLY A 1 81 ? 32.063 35.107 -13.938 1.00 78.44 81 GLY A N 1
ATOM 684 C CA . GLY A 1 81 ? 30.636 35.403 -14.087 1.00 78.44 81 GLY A CA 1
ATOM 685 C C . GLY A 1 81 ? 29.972 34.791 -15.324 1.00 78.44 81 GLY A C 1
ATOM 686 O O . GLY A 1 81 ? 28.764 34.956 -15.501 1.00 78.44 81 GLY A O 1
ATOM 687 N N . SER A 1 82 ? 30.715 34.064 -16.162 1.00 83.69 82 SER A N 1
ATOM 688 C CA . SER A 1 82 ? 30.147 33.351 -17.311 1.00 83.69 82 SER A CA 1
ATOM 689 C C . SER A 1 82 ? 29.483 32.042 -16.883 1.00 83.69 82 SER A C 1
ATOM 691 O O . SER A 1 82 ? 29.990 31.328 -16.015 1.00 83.69 82 SER A O 1
ATOM 693 N N . VAL A 1 83 ? 28.334 31.750 -17.491 1.00 83.94 83 VAL A N 1
ATOM 694 C CA . VAL A 1 83 ? 27.574 30.520 -17.256 1.00 83.94 83 VAL A CA 1
ATOM 695 C C . VAL A 1 83 ? 28.227 29.383 -18.034 1.00 83.94 83 VAL A C 1
ATOM 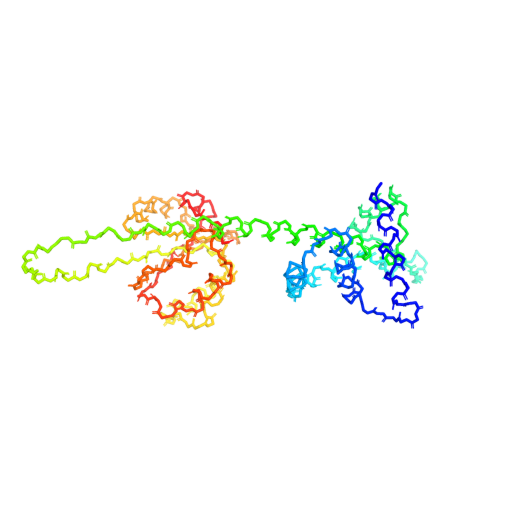697 O O . VAL A 1 83 ? 28.338 29.443 -19.257 1.00 83.94 83 VAL A O 1
ATOM 700 N N . VAL A 1 84 ? 28.667 28.353 -17.318 1.00 84.25 84 VAL A N 1
ATOM 701 C CA . VAL A 1 84 ? 29.192 27.110 -17.879 1.00 84.25 84 VAL A CA 1
ATOM 702 C C . VAL A 1 84 ? 28.192 26.002 -17.572 1.00 84.25 84 VAL A C 1
ATOM 704 O O . VAL A 1 84 ? 27.728 25.869 -16.441 1.00 84.25 84 VAL A O 1
ATOM 707 N N . GLN A 1 85 ? 27.861 25.194 -18.578 1.00 77.75 85 GLN A N 1
ATOM 708 C CA . GLN A 1 85 ? 27.069 23.988 -18.363 1.00 77.75 85 GLN A CA 1
ATOM 709 C C . GLN A 1 85 ? 27.962 22.903 -17.765 1.00 77.75 85 GLN A C 1
ATOM 711 O O . GLN A 1 85 ? 28.910 22.441 -18.403 1.00 77.75 85 GLN A O 1
ATOM 716 N N . VAL A 1 86 ? 27.653 22.495 -16.539 1.00 79.06 86 VAL A N 1
ATOM 717 C CA . VAL A 1 86 ? 28.334 21.414 -15.834 1.00 79.06 86 VAL A CA 1
ATOM 718 C C . VAL A 1 86 ? 27.372 20.241 -15.723 1.00 79.06 86 VAL A C 1
ATOM 720 O O . VAL A 1 86 ? 26.233 20.378 -15.284 1.00 79.06 86 VAL A O 1
ATOM 723 N N . TYR A 1 87 ? 27.826 19.062 -16.137 1.00 75.56 87 TYR A N 1
ATOM 724 C CA . TYR A 1 87 ? 27.051 17.839 -15.969 1.00 75.56 87 TYR A CA 1
ATOM 725 C C . TYR A 1 87 ? 27.294 17.294 -14.575 1.00 75.56 87 TYR A C 1
ATOM 727 O O . TYR A 1 87 ? 28.409 16.879 -14.245 1.00 75.56 87 TYR A O 1
ATOM 735 N N . LYS A 1 88 ? 26.245 17.287 -13.756 1.00 76.56 88 LYS A N 1
ATOM 736 C CA . LYS A 1 88 ? 26.318 16.764 -12.401 1.00 76.56 88 LYS A CA 1
ATOM 737 C C . LYS A 1 88 ? 25.561 15.456 -12.311 1.00 76.56 88 LYS A C 1
ATOM 739 O O . LYS A 1 88 ? 24.379 15.349 -12.634 1.00 76.56 88 LYS A O 1
ATOM 744 N N . ASN A 1 89 ? 26.278 14.448 -11.846 1.00 78.00 89 ASN A N 1
ATOM 745 C CA . ASN A 1 89 ? 25.720 13.136 -11.591 1.00 78.00 89 ASN A CA 1
ATOM 746 C C . ASN A 1 89 ? 25.058 13.117 -10.213 1.00 78.00 89 ASN A C 1
ATOM 748 O O . ASN A 1 89 ? 25.643 13.579 -9.228 1.00 78.00 89 ASN A O 1
ATOM 752 N N . SER A 1 90 ? 23.862 12.538 -10.119 1.00 76.38 90 SER A N 1
ATOM 753 C CA . SER A 1 90 ? 23.200 12.327 -8.832 1.00 76.38 90 SER A CA 1
ATOM 754 C C . SER A 1 90 ? 23.996 11.349 -7.949 1.00 76.38 90 SER A C 1
ATOM 756 O O . SER A 1 90 ? 24.795 10.534 -8.426 1.00 76.38 90 SER A O 1
ATOM 758 N N . LYS A 1 91 ? 23.782 11.390 -6.625 1.00 77.12 91 LYS A N 1
ATOM 759 C CA . LYS A 1 91 ? 24.376 10.393 -5.708 1.00 77.12 91 LYS A CA 1
ATOM 760 C C . LYS A 1 91 ? 23.959 8.969 -6.089 1.00 77.12 91 LYS A C 1
ATOM 762 O O . LYS A 1 91 ? 24.786 8.062 -6.030 1.00 77.12 91 LYS A O 1
ATOM 767 N N . LEU A 1 92 ? 22.705 8.800 -6.514 1.00 72.56 92 LEU A N 1
ATOM 768 C CA . LEU A 1 92 ? 22.172 7.539 -7.020 1.00 72.56 92 LEU A CA 1
ATOM 769 C C . LEU A 1 92 ? 22.923 7.096 -8.283 1.00 72.56 92 LEU A C 1
ATOM 771 O O . LEU A 1 92 ? 23.366 5.952 -8.346 1.00 72.56 92 LEU A O 1
ATOM 775 N N . PHE A 1 93 ? 23.145 8.010 -9.236 1.00 71.25 93 PHE A N 1
ATOM 776 C CA . PHE A 1 93 ? 23.928 7.746 -10.441 1.00 71.25 93 PHE A CA 1
ATOM 777 C C . PHE A 1 93 ? 25.318 7.244 -10.113 1.00 71.25 93 PHE A C 1
ATOM 779 O O . PHE A 1 93 ? 25.713 6.222 -10.645 1.00 71.25 93 PHE A O 1
ATOM 786 N N . ASN A 1 94 ? 26.055 7.893 -9.214 1.00 72.81 94 ASN A N 1
ATOM 787 C CA . ASN A 1 94 ? 27.415 7.452 -8.897 1.00 72.81 94 ASN A CA 1
ATOM 788 C C . ASN A 1 94 ? 27.441 6.052 -8.260 1.00 72.81 94 ASN A C 1
ATOM 790 O O . ASN A 1 94 ? 28.339 5.255 -8.538 1.00 72.81 94 ASN A O 1
ATOM 794 N N . LEU A 1 95 ? 26.436 5.728 -7.444 1.00 74.19 95 LEU A N 1
ATOM 795 C CA . LEU A 1 95 ? 26.304 4.424 -6.795 1.00 74.19 95 LEU A CA 1
ATOM 796 C C . LEU A 1 95 ? 25.964 3.330 -7.821 1.00 74.19 95 LEU A C 1
ATOM 798 O O . LEU A 1 95 ? 26.615 2.286 -7.865 1.00 74.19 95 LEU A O 1
ATOM 802 N N . VAL A 1 96 ? 25.009 3.610 -8.707 1.00 66.31 96 VAL A N 1
ATOM 803 C CA . VAL A 1 96 ? 24.598 2.702 -9.783 1.00 66.31 96 VAL A CA 1
ATOM 804 C C . VAL A 1 96 ? 25.690 2.575 -10.846 1.00 66.31 96 VAL A C 1
ATOM 806 O O . VAL A 1 96 ? 26.029 1.463 -11.229 1.00 66.31 96 VAL A O 1
ATOM 809 N N . ALA A 1 97 ? 26.320 3.668 -11.267 1.00 64.50 97 ALA A N 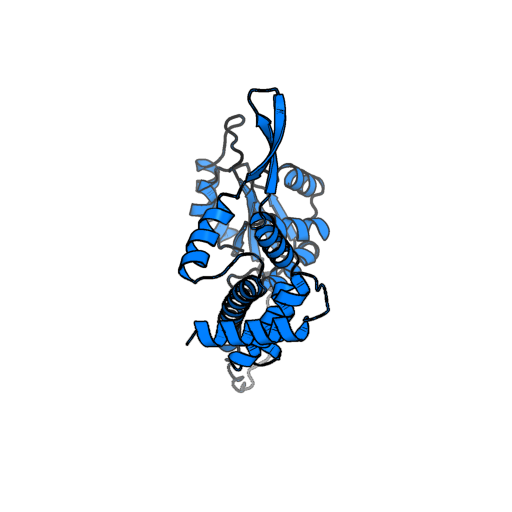1
ATOM 810 C CA . ALA A 1 97 ? 27.430 3.685 -12.216 1.00 64.50 97 ALA A CA 1
ATOM 811 C C . ALA A 1 97 ? 28.649 2.926 -11.682 1.00 64.50 97 ALA A C 1
ATOM 813 O O . ALA A 1 97 ? 29.307 2.232 -12.445 1.00 64.50 97 ALA A O 1
ATOM 814 N N . SER A 1 98 ? 28.930 2.977 -10.375 1.00 71.25 98 SER A N 1
ATOM 815 C CA . SER A 1 98 ? 29.975 2.151 -9.755 1.00 71.25 98 SER A CA 1
ATOM 816 C C . SER A 1 98 ? 29.683 0.652 -9.907 1.00 71.25 98 SER A C 1
ATOM 818 O O . SER A 1 98 ? 30.565 -0.128 -10.271 1.00 71.25 98 SER A O 1
ATOM 820 N N . ILE A 1 99 ? 28.425 0.246 -9.712 1.00 69.62 99 ILE A N 1
ATOM 821 C CA . ILE A 1 99 ? 27.982 -1.142 -9.902 1.00 69.62 99 ILE A CA 1
ATOM 822 C C . ILE A 1 99 ? 27.998 -1.520 -11.393 1.00 69.62 99 ILE A C 1
ATOM 824 O O . ILE A 1 99 ? 28.496 -2.583 -11.754 1.00 69.62 99 ILE A O 1
ATOM 828 N N . LEU A 1 100 ? 27.514 -0.647 -12.276 1.00 64.06 100 LEU A N 1
ATOM 829 C CA . LEU A 1 100 ? 27.442 -0.880 -13.720 1.00 64.06 100 LEU A CA 1
ATOM 830 C C . LEU A 1 100 ? 28.817 -0.886 -14.397 1.00 64.06 100 LEU A C 1
ATOM 832 O O . LEU A 1 100 ? 29.048 -1.710 -15.281 1.00 64.06 100 LEU A O 1
ATOM 836 N N . ASN A 1 101 ? 29.756 -0.047 -13.954 1.00 64.50 101 ASN A N 1
ATOM 837 C CA . ASN A 1 101 ? 31.141 -0.050 -14.428 1.00 64.50 101 ASN A CA 1
ATOM 838 C C . ASN A 1 101 ? 31.840 -1.364 -14.076 1.00 64.50 101 ASN A C 1
ATOM 840 O O . ASN A 1 101 ? 32.572 -1.903 -14.902 1.00 64.50 101 ASN A O 1
ATOM 844 N N . ARG A 1 102 ? 31.546 -1.947 -12.905 1.00 68.81 102 ARG A N 1
ATOM 845 C CA . ARG A 1 102 ? 32.019 -3.301 -12.561 1.00 68.81 102 ARG A CA 1
ATOM 846 C C . ARG A 1 102 ? 31.454 -4.380 -13.491 1.00 68.81 102 ARG A C 1
ATOM 848 O O . ARG A 1 102 ? 32.064 -5.434 -13.629 1.00 68.81 102 ARG A O 1
ATOM 855 N N . ILE A 1 103 ? 30.319 -4.118 -14.141 1.00 59.97 103 ILE A N 1
ATOM 856 C CA . ILE A 1 103 ? 29.639 -5.029 -15.079 1.00 59.97 103 ILE A CA 1
ATOM 857 C C . ILE A 1 103 ? 29.918 -4.625 -16.551 1.00 59.97 103 ILE A C 1
ATOM 859 O O . ILE A 1 103 ? 29.422 -5.259 -17.484 1.00 59.97 103 ILE A O 1
ATOM 863 N N . ASN A 1 104 ? 30.758 -3.605 -16.782 1.00 60.97 104 ASN A N 1
ATOM 864 C CA . ASN A 1 104 ? 31.088 -3.041 -18.096 1.00 60.97 104 ASN A CA 1
ATOM 865 C C . ASN A 1 104 ? 29.835 -2.638 -18.910 1.00 60.97 104 ASN A C 1
ATOM 867 O O . ASN A 1 104 ? 29.624 -3.075 -20.048 1.00 60.97 104 ASN A O 1
ATOM 871 N N . VAL A 1 105 ? 28.948 -1.853 -18.289 1.00 55.59 105 VAL A N 1
ATOM 872 C CA . VAL A 1 105 ? 27.702 -1.354 -18.894 1.00 55.59 105 VAL A CA 1
ATOM 873 C C . VAL A 1 105 ? 27.784 0.167 -19.044 1.00 55.59 105 VAL A C 1
ATOM 875 O O . VAL A 1 105 ? 27.825 0.886 -18.052 1.00 55.59 105 VAL A O 1
ATOM 878 N N . ARG A 1 106 ? 27.816 0.655 -20.290 1.00 50.34 106 ARG A N 1
ATOM 879 C CA . ARG A 1 106 ? 27.844 2.090 -20.641 1.00 50.34 106 ARG A CA 1
ATOM 880 C C . ARG A 1 106 ? 26.413 2.663 -20.668 1.00 50.34 106 ARG A C 1
ATOM 882 O O . ARG A 1 106 ? 25.505 1.965 -21.113 1.00 50.34 106 ARG A O 1
ATOM 889 N N . SER A 1 107 ? 26.229 3.902 -20.201 1.00 48.34 107 SER A N 1
ATOM 890 C CA . SER A 1 107 ? 24.940 4.521 -19.818 1.00 48.34 107 SER A CA 1
ATOM 891 C C . SER A 1 107 ? 23.919 4.790 -20.933 1.00 48.34 107 SER A C 1
ATOM 893 O O . SER A 1 107 ? 22.764 5.037 -20.609 1.00 48.34 107 SER A O 1
ATOM 895 N N . ASP A 1 108 ? 24.289 4.700 -22.212 1.00 57.66 108 ASP A N 1
ATOM 896 C CA . ASP A 1 108 ? 23.369 5.014 -23.325 1.00 57.66 108 ASP A CA 1
ATOM 897 C C . ASP A 1 108 ? 22.572 3.810 -23.847 1.00 57.66 108 ASP A C 1
ATOM 899 O O . ASP A 1 108 ? 21.738 3.941 -24.737 1.00 57.66 108 ASP A O 1
ATOM 903 N N . ASN A 1 109 ? 22.812 2.610 -23.326 1.00 71.00 109 ASN A N 1
ATOM 904 C CA . ASN A 1 109 ? 22.465 1.399 -24.054 1.00 71.00 109 ASN A CA 1
ATOM 905 C C . ASN A 1 109 ? 21.313 0.642 -23.411 1.00 71.00 109 ASN A C 1
ATOM 907 O O . ASN A 1 109 ? 21.291 0.412 -22.201 1.00 71.00 109 ASN A O 1
ATOM 911 N N . MET A 1 110 ? 20.408 0.172 -24.265 1.00 83.00 110 MET A N 1
ATOM 912 C CA . MET A 1 110 ? 19.304 -0.755 -24.010 1.00 83.00 110 MET A CA 1
ATOM 913 C C . MET A 1 110 ? 19.585 -1.797 -22.913 1.00 83.00 110 MET A C 1
ATOM 915 O O . MET A 1 110 ? 18.713 -2.131 -22.112 1.00 83.00 110 MET A O 1
ATOM 919 N N . LYS A 1 111 ? 20.838 -2.252 -22.818 1.00 85.81 111 LYS A N 1
ATOM 920 C CA . LYS A 1 111 ? 21.381 -3.105 -21.757 1.00 85.81 111 LYS A CA 1
ATOM 921 C C . LYS A 1 111 ? 20.974 -2.690 -20.339 1.00 85.81 111 LYS A C 1
ATOM 923 O O . LYS A 1 111 ? 20.684 -3.555 -19.518 1.00 85.81 111 LYS A O 1
ATOM 928 N N . PHE A 1 112 ? 20.929 -1.394 -20.033 1.00 82.44 112 PHE A N 1
ATOM 929 C CA . PHE A 1 112 ? 20.505 -0.915 -18.718 1.00 82.44 112 PHE A CA 1
ATOM 930 C C . PHE A 1 112 ? 19.008 -1.146 -18.472 1.00 82.44 112 PHE A C 1
ATOM 932 O O . PHE A 1 112 ? 18.628 -1.690 -17.435 1.00 82.44 112 PHE A O 1
ATOM 939 N N . LEU A 1 113 ? 18.161 -0.821 -19.452 1.00 85.75 113 LEU A N 1
ATOM 940 C CA . LEU A 1 113 ? 16.720 -1.089 -19.385 1.00 85.75 113 LEU A CA 1
ATOM 941 C C . LEU A 1 113 ? 16.438 -2.588 -19.251 1.00 85.75 113 LEU A C 1
ATOM 943 O O . LEU A 1 113 ? 15.542 -2.991 -18.513 1.00 85.75 113 LEU A O 1
ATOM 947 N N . VAL A 1 114 ? 17.256 -3.420 -19.893 1.00 91.69 114 VAL A N 1
ATOM 948 C CA . VAL A 1 114 ? 17.189 -4.879 -19.776 1.00 91.69 114 VAL A CA 1
ATOM 949 C C . VAL A 1 114 ? 17.567 -5.366 -18.373 1.00 91.69 114 VAL A C 1
ATOM 951 O O . VAL A 1 114 ? 16.963 -6.323 -17.888 1.00 91.69 114 VAL A O 1
ATOM 954 N N . ILE A 1 115 ? 18.516 -4.716 -17.690 1.00 89.62 115 ILE A N 1
ATOM 955 C CA . ILE A 1 115 ? 18.849 -5.018 -16.286 1.00 89.62 115 ILE A CA 1
ATOM 956 C C . ILE A 1 115 ? 17.698 -4.617 -15.355 1.00 89.62 115 ILE A C 1
ATOM 958 O O . ILE A 1 115 ? 17.341 -5.389 -14.466 1.00 89.62 115 ILE A O 1
ATOM 962 N N . ILE A 1 116 ? 17.075 -3.455 -15.573 1.00 86.94 116 ILE A N 1
ATOM 963 C CA . ILE A 1 116 ? 15.875 -3.052 -14.820 1.00 86.94 116 ILE A CA 1
ATOM 964 C C . ILE A 1 116 ? 14.758 -4.083 -15.018 1.00 86.94 116 ILE A C 1
ATOM 966 O O . ILE A 1 116 ? 14.186 -4.578 -14.047 1.00 86.94 116 ILE A O 1
ATOM 970 N N . ALA A 1 117 ? 14.485 -4.457 -16.269 1.00 90.75 117 ALA A N 1
ATOM 971 C CA . ALA A 1 117 ? 13.481 -5.458 -16.608 1.00 90.75 117 ALA A CA 1
ATOM 972 C C . ALA A 1 117 ? 13.770 -6.825 -15.969 1.00 90.75 117 ALA A C 1
ATOM 974 O O . ALA A 1 117 ? 12.842 -7.509 -15.534 1.00 90.75 117 ALA A O 1
ATOM 975 N N . PHE A 1 118 ? 15.043 -7.213 -15.854 1.00 94.06 118 PHE A N 1
ATOM 976 C CA . PHE A 1 118 ? 15.443 -8.411 -15.116 1.00 94.06 118 PHE A CA 1
ATOM 977 C C . PHE A 1 118 ? 15.049 -8.317 -13.635 1.00 94.06 118 PHE A C 1
ATOM 979 O O . PHE A 1 118 ? 14.440 -9.247 -13.108 1.00 94.06 118 PHE A O 1
ATOM 986 N N . GLY A 1 119 ? 15.333 -7.185 -12.978 1.00 89.69 119 GLY A N 1
ATOM 987 C CA . GLY A 1 119 ? 14.939 -6.941 -11.587 1.00 89.69 119 GLY A CA 1
ATOM 988 C C . GLY A 1 119 ? 13.423 -7.016 -11.380 1.00 89.69 119 GLY A C 1
ATOM 989 O O . GLY A 1 119 ? 12.962 -7.717 -10.480 1.00 89.69 119 GLY A O 1
ATOM 990 N N . ILE A 1 120 ? 12.646 -6.376 -12.262 1.00 88.25 120 ILE A N 1
ATOM 991 C CA . ILE A 1 120 ? 11.172 -6.436 -12.251 1.00 88.25 120 ILE A CA 1
ATOM 992 C C . ILE A 1 120 ? 10.686 -7.881 -12.407 1.00 88.25 120 ILE A C 1
ATOM 994 O O . ILE A 1 120 ? 9.821 -8.325 -11.654 1.00 88.25 120 ILE A O 1
ATOM 998 N N . THR A 1 121 ? 11.267 -8.631 -13.346 1.00 92.62 121 THR A N 1
ATOM 999 C CA . THR A 1 121 ? 10.912 -10.038 -13.587 1.00 92.62 121 THR A CA 1
ATOM 1000 C C . THR A 1 121 ? 11.184 -10.895 -12.351 1.00 92.62 121 THR A C 1
ATOM 1002 O O . THR A 1 121 ? 10.318 -11.662 -11.936 1.00 92.62 121 THR A O 1
ATOM 1005 N N . ALA A 1 122 ? 12.354 -10.739 -11.725 1.00 91.50 122 ALA A N 1
ATOM 1006 C CA . ALA A 1 122 ? 12.738 -11.501 -10.540 1.00 91.50 122 ALA A CA 1
ATOM 1007 C C . ALA A 1 122 ? 11.819 -11.215 -9.340 1.00 91.50 122 ALA A C 1
ATOM 1009 O O . ALA A 1 122 ? 11.309 -12.150 -8.720 1.00 91.50 122 ALA A O 1
ATOM 1010 N N . VAL A 1 123 ? 11.564 -9.936 -9.042 1.00 86.00 123 VAL A N 1
ATOM 1011 C CA . VAL A 1 123 ? 10.682 -9.528 -7.937 1.00 86.00 123 VAL A CA 1
ATOM 1012 C C . VAL A 1 123 ? 9.244 -9.965 -8.202 1.00 86.00 123 VAL A C 1
ATOM 1014 O O . VAL A 1 123 ? 8.617 -10.566 -7.333 1.00 86.00 123 VAL A O 1
ATOM 1017 N N . GLY A 1 124 ? 8.726 -9.722 -9.408 1.00 87.81 124 GLY A N 1
ATOM 1018 C CA . GLY A 1 124 ? 7.363 -10.098 -9.772 1.00 87.81 124 GLY A CA 1
ATOM 1019 C C . GLY A 1 124 ? 7.135 -11.612 -9.719 1.00 87.81 124 GLY A C 1
ATOM 1020 O O . GLY A 1 124 ? 6.115 -12.062 -9.196 1.00 87.81 124 GLY A O 1
ATOM 1021 N N . TYR A 1 125 ? 8.104 -12.407 -10.182 1.00 90.75 125 TYR A N 1
ATOM 1022 C CA . TYR A 1 125 ? 8.050 -13.866 -10.081 1.00 90.75 125 TYR A CA 1
ATOM 1023 C C . TYR A 1 125 ? 8.096 -14.350 -8.624 1.00 90.75 125 TYR A C 1
ATOM 1025 O O . TYR A 1 125 ? 7.341 -15.246 -8.241 1.00 90.75 125 TYR A O 1
ATOM 1033 N N . TRP A 1 126 ? 8.947 -13.744 -7.792 1.00 89.00 126 TRP A N 1
ATOM 1034 C CA . TRP A 1 126 ? 9.019 -14.068 -6.367 1.00 89.00 126 TRP A CA 1
ATOM 1035 C C . TRP A 1 126 ? 7.699 -13.767 -5.646 1.00 89.00 126 TRP A C 1
ATOM 1037 O O . TRP A 1 126 ? 7.168 -14.641 -4.962 1.00 89.00 126 TRP A O 1
ATOM 1047 N N . LEU A 1 127 ? 7.113 -12.587 -5.878 1.00 83.50 127 LEU A N 1
ATOM 1048 C CA . LEU A 1 127 ? 5.802 -12.215 -5.336 1.00 83.50 127 LEU A CA 1
ATOM 1049 C C . LEU A 1 127 ? 4.702 -13.183 -5.782 1.00 83.50 127 LEU A C 1
ATOM 1051 O O . LEU A 1 127 ? 3.883 -13.599 -4.966 1.00 83.50 127 LEU A O 1
ATOM 1055 N N . TYR A 1 128 ? 4.702 -13.587 -7.057 1.00 87.50 128 TYR A N 1
ATOM 1056 C CA . TYR A 1 128 ? 3.763 -14.591 -7.556 1.00 87.50 128 TYR A CA 1
ATOM 1057 C C . TYR A 1 128 ? 3.874 -15.907 -6.772 1.00 87.50 128 TYR A C 1
ATOM 1059 O O . TYR A 1 128 ? 2.864 -16.459 -6.338 1.00 87.50 128 TYR A O 1
ATOM 1067 N N . LYS A 1 129 ? 5.099 -16.401 -6.547 1.00 87.00 129 LYS A N 1
ATOM 1068 C CA . LYS A 1 129 ? 5.332 -17.650 -5.808 1.00 87.00 129 LYS A CA 1
ATOM 1069 C C . LYS A 1 129 ? 4.876 -17.571 -4.354 1.00 87.00 129 LYS A C 1
ATOM 1071 O O . LYS A 1 129 ? 4.249 -18.517 -3.881 1.00 87.00 129 LYS A O 1
ATOM 1076 N N . VAL A 1 130 ? 5.149 -16.459 -3.673 1.00 78.62 130 VAL A N 1
ATOM 1077 C CA . VAL A 1 130 ? 4.701 -16.235 -2.289 1.00 78.62 130 VAL A CA 1
ATOM 1078 C C . VAL A 1 130 ? 3.170 -16.213 -2.215 1.00 78.62 130 VAL A C 1
ATOM 1080 O O . VAL A 1 130 ? 2.582 -16.908 -1.388 1.00 78.62 130 VAL A O 1
ATOM 1083 N N . ASN A 1 131 ? 2.509 -15.512 -3.140 1.00 78.50 131 ASN A N 1
ATOM 1084 C CA . ASN A 1 131 ? 1.047 -15.429 -3.174 1.00 78.50 131 ASN A CA 1
ATOM 1085 C C . ASN A 1 131 ? 0.380 -16.772 -3.529 1.00 78.50 131 ASN A C 1
ATOM 1087 O O . ASN A 1 131 ? -0.670 -17.108 -2.982 1.00 78.50 131 ASN A O 1
ATOM 1091 N N . GLN A 1 132 ? 0.997 -17.579 -4.401 1.00 79.81 132 GLN A N 1
ATOM 1092 C CA . GLN A 1 132 ? 0.481 -18.900 -4.776 1.00 79.81 132 GLN A CA 1
ATOM 1093 C C . GLN A 1 132 ? 0.513 -19.897 -3.603 1.00 79.81 132 GLN A C 1
ATOM 1095 O O . GLN A 1 132 ? -0.408 -20.703 -3.453 1.00 79.81 132 GLN A O 1
ATOM 1100 N N . GLN A 1 133 ? 1.542 -19.835 -2.751 1.00 69.38 133 GLN A N 1
ATOM 1101 C CA . GLN A 1 133 ? 1.644 -20.694 -1.564 1.00 69.38 133 GLN A CA 1
ATOM 1102 C C . GLN A 1 133 ? 0.533 -20.414 -0.540 1.00 69.38 133 GLN A C 1
ATOM 1104 O O . GLN A 1 133 ? 0.043 -21.351 0.090 1.00 69.38 133 GLN A O 1
ATOM 1109 N N . GLY A 1 134 ? 0.073 -19.162 -0.431 1.00 60.09 134 GLY A N 1
ATOM 1110 C CA . GLY A 1 134 ? -1.054 -18.796 0.434 1.00 60.09 134 GLY A CA 1
ATOM 1111 C C . GLY A 1 134 ? -2.393 -19.406 -0.001 1.00 60.09 134 GLY A C 1
ATOM 1112 O O . GLY A 1 134 ? -3.208 -19.767 0.844 1.00 60.09 134 GLY A O 1
ATOM 1113 N N . GLN A 1 135 ? -2.615 -19.597 -1.307 1.00 56.03 135 GLN A N 1
ATOM 1114 C CA . GLN A 1 135 ? -3.890 -20.112 -1.826 1.00 56.03 135 GLN A CA 1
ATOM 1115 C C . GLN A 1 135 ? -4.046 -21.638 -1.698 1.00 56.03 135 GLN A C 1
ATOM 1117 O O . GLN A 1 135 ? -5.164 -22.126 -1.530 1.00 56.03 135 GLN A O 1
ATOM 1122 N N . GLN A 1 136 ? -2.954 -22.414 -1.726 1.00 53.69 136 GLN A N 1
ATOM 1123 C CA . GLN A 1 136 ? -3.034 -23.883 -1.632 1.00 53.69 136 GLN A CA 1
ATOM 1124 C C . GLN A 1 136 ? -3.376 -24.404 -0.225 1.00 53.69 136 GLN A C 1
ATOM 11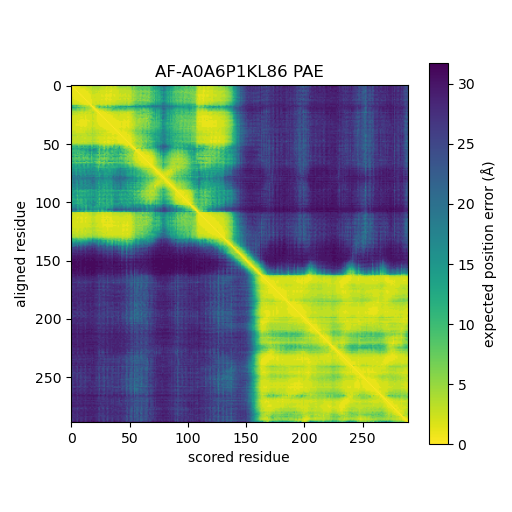26 O O . GLN A 1 136 ? -3.893 -25.512 -0.100 1.00 53.69 136 GLN A O 1
ATOM 1131 N N . GLN A 1 137 ? -3.151 -23.628 0.840 1.00 50.22 137 GLN A N 1
ATOM 1132 C CA . GLN A 1 137 ? -3.495 -24.063 2.202 1.00 50.22 137 GLN A CA 1
ATOM 1133 C C . GLN A 1 137 ? -4.988 -23.931 2.539 1.00 50.22 137 GLN A C 1
ATOM 1135 O O . GLN A 1 137 ? -5.448 -24.536 3.505 1.00 50.22 137 GLN A O 1
ATOM 1140 N N . GLN A 1 138 ? -5.773 -23.205 1.738 1.00 49.66 138 GLN A N 1
ATOM 1141 C CA . GLN A 1 138 ? -7.166 -22.889 2.071 1.00 49.66 138 GLN A CA 1
ATOM 1142 C C . GLN A 1 138 ? -8.203 -23.857 1.471 1.00 49.66 138 GLN A C 1
ATOM 1144 O O . GLN A 1 138 ? -9.393 -23.723 1.746 1.00 49.66 138 GLN A O 1
ATOM 1149 N N . THR A 1 139 ? -7.783 -24.856 0.683 1.00 45.97 139 THR A N 1
ATOM 1150 C CA . THR A 1 139 ? -8.698 -25.774 -0.031 1.00 45.97 139 THR A CA 1
ATOM 1151 C C . THR A 1 139 ? -8.863 -27.163 0.594 1.00 45.97 139 THR A C 1
ATOM 1153 O O . THR A 1 139 ? -9.556 -28.000 0.015 1.00 45.97 139 THR A O 1
ATOM 1156 N N . ARG A 1 140 ? -8.320 -27.440 1.791 1.00 41.31 140 ARG A N 1
ATOM 1157 C CA . ARG A 1 140 ? -8.621 -28.694 2.513 1.00 41.31 140 ARG A CA 1
ATOM 1158 C C . ARG A 1 140 ? -9.995 -28.601 3.188 1.00 41.31 140 ARG A C 1
ATOM 1160 O O . ARG A 1 140 ? -10.112 -28.440 4.396 1.00 41.31 140 ARG A O 1
ATOM 1167 N N . ARG A 1 141 ? -11.040 -28.658 2.363 1.00 44.81 141 ARG A N 1
ATOM 1168 C CA . ARG A 1 141 ? -12.442 -28.792 2.762 1.00 44.81 141 ARG A CA 1
ATOM 1169 C C . ARG A 1 141 ? -12.638 -30.198 3.332 1.00 44.81 141 ARG A C 1
ATOM 1171 O O . ARG A 1 141 ? -12.497 -31.174 2.603 1.00 44.81 141 ARG A O 1
ATOM 1178 N N . GLU A 1 142 ? -12.910 -30.295 4.629 1.00 46.09 142 GLU A N 1
ATOM 1179 C CA . GLU A 1 142 ? -13.354 -31.541 5.256 1.00 46.09 142 GLU A CA 1
ATOM 1180 C C . GLU A 1 142 ? -14.682 -31.984 4.620 1.00 46.09 142 GLU A C 1
ATOM 1182 O O . GLU A 1 142 ? -15.606 -31.180 4.459 1.00 46.09 142 GLU A O 1
ATOM 1187 N N . GLU A 1 143 ? -14.759 -33.249 4.205 1.00 43.44 143 GLU A N 1
ATOM 1188 C CA . GLU A 1 143 ? -15.977 -33.844 3.655 1.00 43.44 143 GLU A CA 1
ATOM 1189 C C . GLU A 1 143 ? -17.094 -33.907 4.715 1.00 43.44 143 GLU A C 1
ATOM 1191 O O . GLU A 1 143 ? -16.816 -34.157 5.894 1.00 43.44 143 GLU A O 1
ATOM 1196 N N . PRO A 1 144 ? -18.372 -33.726 4.331 1.00 51.41 144 PRO A N 1
ATOM 1197 C CA . PRO A 1 144 ? -19.477 -33.780 5.274 1.00 51.41 144 PRO A CA 1
ATOM 1198 C C . PRO A 1 144 ? -19.699 -35.222 5.739 1.00 51.41 144 PRO A C 1
ATOM 1200 O O . PRO A 1 144 ? -20.087 -36.090 4.956 1.00 51.41 144 PRO A O 1
ATOM 1203 N N . LYS A 1 145 ? -19.503 -35.477 7.037 1.00 48.91 145 LYS A N 1
ATOM 1204 C CA . LYS A 1 145 ? -19.956 -36.719 7.667 1.00 48.91 145 LYS A CA 1
ATOM 1205 C C . LYS A 1 145 ? -21.483 -36.798 7.612 1.00 48.91 145 LYS A C 1
ATOM 1207 O O . LYS A 1 145 ? -22.196 -35.869 7.980 1.00 48.91 145 LYS A O 1
ATOM 1212 N N . GLN A 1 146 ? -21.943 -37.943 7.133 1.00 47.19 146 GLN A N 1
ATOM 1213 C CA . GLN A 1 146 ? -23.327 -38.369 6.980 1.00 47.19 146 GLN A CA 1
ATOM 1214 C C . GLN A 1 146 ? -24.073 -38.287 8.329 1.00 47.19 146 GLN A C 1
ATOM 1216 O O . GLN A 1 146 ? -23.676 -38.933 9.297 1.00 47.19 146 GLN A O 1
ATOM 1221 N N . TYR A 1 147 ? -25.129 -37.472 8.402 1.00 43.56 147 TYR A N 1
ATOM 1222 C CA . TYR A 1 147 ? -25.953 -37.305 9.604 1.00 43.56 147 TYR A CA 1
ATOM 1223 C C . TYR A 1 147 ? -27.017 -38.404 9.707 1.00 43.56 147 TYR A C 1
ATOM 1225 O O . TYR A 1 147 ? -27.838 -38.582 8.807 1.00 43.56 147 TYR A O 1
ATOM 1233 N N . THR A 1 148 ? -27.029 -39.102 10.841 1.00 46.66 148 THR A N 1
ATOM 1234 C CA . THR A 1 148 ? -28.146 -39.918 11.333 1.00 46.66 148 THR A CA 1
ATOM 1235 C C . THR A 1 148 ? -29.286 -39.011 11.835 1.00 46.66 148 THR A C 1
ATOM 1237 O O . THR A 1 148 ? -29.001 -37.936 12.370 1.00 46.66 148 THR A O 1
ATOM 1240 N N . PRO A 1 149 ? -30.572 -39.400 11.710 1.00 56.47 149 PRO A N 1
ATOM 1241 C CA . PRO A 1 149 ? -31.692 -38.549 12.108 1.00 56.47 149 PRO A CA 1
ATOM 1242 C C . PRO A 1 149 ? -31.867 -38.548 13.632 1.00 56.47 149 PRO A C 1
ATOM 1244 O O . PRO A 1 149 ? -32.050 -39.603 14.238 1.00 56.47 149 PRO A O 1
ATOM 1247 N N . SER A 1 150 ? -31.859 -37.356 14.229 1.00 52.19 150 SER A N 1
ATOM 1248 C CA . SER A 1 150 ? -32.195 -37.105 15.637 1.00 52.19 150 SER A CA 1
ATOM 1249 C C . SER A 1 150 ? -33.463 -36.235 15.750 1.00 52.19 150 SER A C 1
ATOM 1251 O O . SER A 1 150 ? -33.839 -35.596 14.765 1.00 52.19 150 SER A O 1
ATOM 1253 N N . PRO A 1 151 ? -34.141 -36.233 16.919 1.00 61.69 151 PRO A N 1
ATOM 1254 C CA . PRO A 1 151 ? -35.513 -35.741 17.108 1.00 61.69 151 PRO A CA 1
ATOM 1255 C C . PRO A 1 151 ? -35.657 -34.211 16.948 1.00 61.69 151 PRO A C 1
ATOM 1257 O O . PRO A 1 151 ? -34.647 -33.512 16.856 1.00 61.69 151 PRO A O 1
ATOM 1260 N N . PRO A 1 152 ? -36.897 -33.676 16.902 1.00 60.31 152 PRO A N 1
ATOM 1261 C CA . PRO A 1 152 ? -37.192 -32.349 16.363 1.00 60.31 152 PRO A CA 1
ATOM 1262 C C . PRO A 1 152 ? -36.473 -31.211 17.109 1.00 60.31 152 PRO A C 1
ATOM 1264 O O . PRO A 1 152 ? -36.353 -31.256 18.335 1.00 60.31 152 PRO A O 1
ATOM 1267 N N . PRO A 1 153 ? -36.015 -30.175 16.380 1.00 58.50 153 PRO A N 1
ATOM 1268 C CA . PRO A 1 153 ? -35.191 -29.122 16.946 1.00 58.50 153 PRO A CA 1
ATOM 1269 C C . PRO A 1 153 ? -36.019 -28.158 17.798 1.00 58.50 153 PRO A C 1
ATOM 1271 O O . PRO A 1 153 ? -37.029 -27.605 17.361 1.00 58.50 153 PRO A O 1
ATOM 1274 N N . SER A 1 154 ? -35.529 -27.919 19.012 1.00 60.94 154 SER A N 1
ATOM 1275 C CA . SER A 1 154 ? -35.876 -26.765 19.837 1.00 60.94 154 SER A CA 1
ATOM 1276 C C . SER A 1 154 ? -35.684 -25.459 19.044 1.00 60.94 154 SER A C 1
ATOM 1278 O O . SER A 1 154 ? -34.790 -25.399 18.193 1.00 60.94 154 SER A O 1
ATOM 1280 N N . PRO A 1 155 ? -36.478 -24.404 19.311 1.00 63.97 155 PRO A N 1
ATOM 1281 C CA . PRO A 1 155 ? -36.365 -23.135 18.598 1.00 63.97 155 PRO A CA 1
ATOM 1282 C C . PRO A 1 155 ? -34.927 -22.596 18.677 1.00 63.97 155 PRO A C 1
ATOM 1284 O O . PRO A 1 155 ? -34.322 -22.644 19.754 1.00 63.97 155 PRO A O 1
ATOM 1287 N N . PRO A 1 156 ? -34.356 -22.115 17.555 1.00 55.25 156 PRO A N 1
ATOM 1288 C CA . PRO A 1 156 ? -32.971 -21.681 17.526 1.00 55.25 156 PRO A CA 1
AT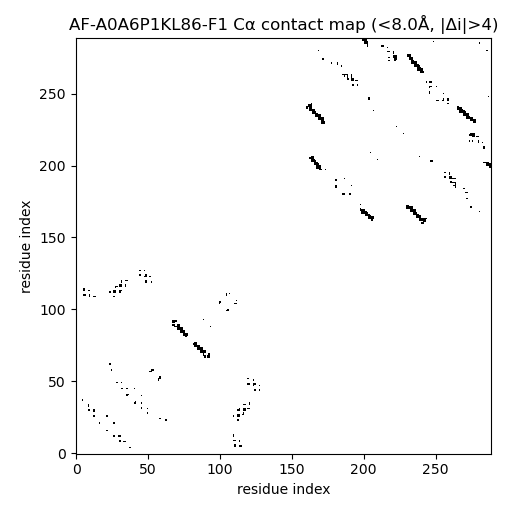OM 1289 C C . PRO A 1 156 ? -32.777 -20.518 18.510 1.00 55.25 156 PRO A C 1
ATOM 1291 O O . PRO A 1 156 ? -33.545 -19.552 18.467 1.00 55.25 156 PRO A O 1
ATOM 1294 N N . PRO A 1 157 ? -31.768 -20.578 19.399 1.00 56.47 157 PRO A N 1
ATOM 1295 C CA . PRO A 1 157 ? -31.389 -19.418 20.188 1.00 56.47 157 PRO A CA 1
ATOM 1296 C C . PRO A 1 157 ? -31.041 -18.276 19.232 1.00 56.47 157 PRO A C 1
ATOM 1298 O O . PRO A 1 157 ? -30.379 -18.492 18.213 1.00 56.47 157 PRO A O 1
ATOM 1301 N N . ALA A 1 158 ? -31.522 -17.071 19.548 1.00 52.19 158 ALA A N 1
ATOM 1302 C CA . ALA A 1 158 ? -31.283 -15.877 18.748 1.00 52.19 158 ALA A CA 1
ATOM 1303 C C . ALA A 1 158 ? -29.788 -15.769 18.378 1.00 52.19 158 ALA A C 1
ATOM 1305 O O . ALA A 1 158 ? -28.935 -15.994 19.246 1.00 52.19 158 ALA A O 1
ATOM 1306 N N . PRO A 1 159 ? -29.451 -15.462 17.110 1.00 53.16 159 PRO A N 1
ATOM 1307 C CA . PRO A 1 159 ? -28.069 -15.430 16.657 1.00 53.16 159 PRO A CA 1
ATOM 1308 C C . PRO A 1 159 ? -27.281 -14.436 17.507 1.00 53.16 159 PRO A C 1
ATOM 1310 O O . PRO A 1 159 ? -27.570 -13.241 17.547 1.00 53.16 159 PRO A O 1
ATOM 1313 N N . LYS A 1 160 ? -26.281 -14.954 18.220 1.00 54.50 160 LYS A N 1
ATOM 1314 C CA . LYS A 1 160 ? -25.332 -14.156 18.990 1.00 54.50 160 LYS A CA 1
ATOM 1315 C C . LYS A 1 160 ? -24.546 -13.323 17.975 1.00 54.50 160 LYS A C 1
ATOM 1317 O O . LYS A 1 160 ? -23.734 -13.876 17.240 1.00 54.50 160 LYS A O 1
ATOM 1322 N N . ILE A 1 161 ? -24.833 -12.026 17.875 1.00 58.19 161 ILE A N 1
ATOM 1323 C CA . ILE A 1 161 ? -24.132 -11.119 16.958 1.00 58.19 161 ILE A CA 1
ATOM 1324 C C . ILE A 1 161 ? -22.670 -11.048 17.416 1.00 58.19 161 ILE A C 1
ATOM 1326 O O . ILE A 1 161 ? -22.358 -10.443 18.442 1.00 58.19 161 ILE A O 1
ATOM 1330 N N . ILE A 1 162 ? -21.774 -11.721 16.694 1.00 64.56 162 ILE A N 1
ATOM 1331 C CA . ILE A 1 162 ? -20.334 -11.652 16.948 1.00 64.56 162 ILE A CA 1
ATOM 1332 C C . ILE A 1 162 ? -19.826 -10.395 16.243 1.00 64.56 162 ILE A C 1
ATOM 1334 O O . ILE A 1 162 ? -19.515 -10.420 15.054 1.00 64.56 162 ILE A O 1
ATOM 1338 N N . ASN A 1 163 ? -19.789 -9.283 16.977 1.00 78.56 163 ASN A N 1
ATOM 1339 C CA . ASN A 1 163 ? -19.204 -8.041 16.482 1.00 78.56 163 ASN A CA 1
ATOM 1340 C C . ASN A 1 163 ? -17.681 -8.200 16.404 1.00 78.56 163 ASN A C 1
ATOM 1342 O O . ASN A 1 163 ? -17.038 -8.550 17.396 1.00 78.56 163 ASN A O 1
ATOM 1346 N N . GLN A 1 164 ? -17.112 -7.931 15.234 1.00 91.19 164 GLN A N 1
ATOM 1347 C CA . GLN A 1 164 ? -15.668 -7.841 15.040 1.00 91.19 164 GLN A CA 1
ATOM 1348 C C . GLN A 1 164 ? -15.218 -6.403 15.325 1.00 91.19 164 GLN A C 1
ATOM 1350 O O . GLN A 1 164 ? -15.897 -5.451 14.938 1.00 91.19 164 GLN A O 1
ATOM 1355 N N . PHE A 1 165 ? -14.093 -6.244 16.017 1.00 94.50 165 PHE A N 1
ATOM 1356 C CA . PHE A 1 165 ? -13.520 -4.949 16.369 1.00 94.50 165 PHE A CA 1
ATOM 1357 C C . PHE A 1 165 ? -12.220 -4.740 15.596 1.00 94.50 165 PHE A C 1
ATOM 1359 O O . PHE A 1 165 ? -11.304 -5.562 15.669 1.00 94.50 165 PHE A O 1
ATOM 1366 N N . LEU A 1 166 ? -12.172 -3.656 14.831 1.00 95.88 166 LEU A N 1
ATOM 1367 C CA . LEU A 1 166 ? -11.058 -3.262 13.981 1.00 95.88 166 LEU A CA 1
ATOM 1368 C C . LEU A 1 166 ? -10.437 -1.990 14.552 1.00 95.88 166 LEU A C 1
ATOM 1370 O O . LEU A 1 166 ? -11.144 -1.041 14.879 1.00 95.88 166 LEU A O 1
ATOM 1374 N N . VAL A 1 167 ? -9.114 -1.962 14.654 1.00 96.38 167 VAL A N 1
ATOM 1375 C CA . VAL A 1 167 ? -8.374 -0.794 15.135 1.00 96.38 167 VAL A CA 1
ATOM 1376 C C . VAL A 1 167 ? -7.353 -0.389 14.095 1.00 96.38 167 VAL A C 1
ATOM 1378 O O . VAL A 1 167 ? -6.563 -1.218 13.650 1.00 96.38 167 VAL A O 1
ATOM 1381 N N . LEU A 1 168 ? -7.375 0.883 13.711 1.00 97.31 168 LEU A N 1
ATOM 1382 C CA . LEU A 1 168 ? -6.485 1.453 12.704 1.00 97.31 168 LEU A CA 1
ATOM 1383 C C . LEU A 1 168 ? -5.485 2.395 13.366 1.00 97.31 168 LEU A C 1
ATOM 1385 O O . LEU A 1 168 ? -5.881 3.249 14.157 1.00 97.31 168 LEU A O 1
ATOM 1389 N N . VAL A 1 169 ? -4.208 2.274 13.008 1.00 96.31 169 VAL A N 1
ATOM 1390 C CA . VAL A 1 169 ? -3.153 3.202 13.435 1.00 96.31 169 VAL A CA 1
ATOM 1391 C C . VAL A 1 169 ? -2.925 4.233 12.337 1.00 96.31 169 VAL A C 1
ATOM 1393 O O . VAL A 1 169 ? -2.465 3.894 11.241 1.00 96.31 169 VAL A O 1
ATOM 1396 N N . ILE A 1 170 ? -3.227 5.495 12.642 1.00 96.56 170 ILE A N 1
ATOM 1397 C CA . ILE A 1 170 ? -3.168 6.608 11.691 1.00 96.56 170 ILE A CA 1
ATOM 1398 C C . ILE A 1 170 ? -2.238 7.692 12.235 1.00 96.56 170 ILE A C 1
ATOM 1400 O O . ILE A 1 170 ? -2.314 8.059 13.402 1.00 96.56 170 ILE A O 1
ATOM 1404 N N . SER A 1 171 ? -1.352 8.216 11.388 1.00 95.31 171 SER A N 1
ATOM 1405 C CA . SER A 1 171 ? -0.437 9.299 11.770 1.00 95.31 171 SER A CA 1
ATOM 1406 C C . SER A 1 171 ? -1.195 10.576 12.147 1.00 95.31 171 SER A C 1
ATOM 1408 O O . SER A 1 171 ? -2.179 10.942 11.502 1.00 95.31 171 SER A O 1
ATOM 1410 N N . ALA A 1 172 ? -0.677 11.311 13.130 1.00 94.62 172 ALA A N 1
ATOM 1411 C CA . ALA A 1 172 ? -1.192 12.612 13.539 1.00 94.62 172 ALA A CA 1
ATOM 1412 C C . ALA A 1 172 ? -1.157 13.663 12.420 1.00 94.62 172 ALA A C 1
ATOM 1414 O O . ALA A 1 172 ? -1.953 14.600 12.447 1.00 94.62 172 ALA A O 1
ATOM 1415 N N . SER A 1 173 ? -0.329 13.471 11.386 1.00 94.25 173 SER A N 1
ATOM 1416 C CA . SER A 1 173 ? -0.372 14.277 10.155 1.00 94.25 173 SER A CA 1
ATOM 1417 C C . SER A 1 173 ? -1.737 14.255 9.449 1.00 94.25 173 SER A C 1
ATOM 1419 O O . SER A 1 173 ? -2.040 15.158 8.677 1.00 94.25 173 SER A O 1
ATOM 1421 N N . GLN A 1 174 ? -2.582 13.254 9.720 1.00 96.44 174 GLN A N 1
ATOM 1422 C CA . GLN A 1 174 ? -3.919 13.108 9.135 1.00 96.44 174 GLN A CA 1
ATOM 1423 C C . GLN A 1 174 ? -5.039 13.639 10.045 1.00 96.44 174 GLN A C 1
ATOM 1425 O O . GLN A 1 174 ? -6.211 13.340 9.818 1.00 96.44 174 GLN A O 1
ATOM 1430 N N . VAL A 1 175 ? -4.714 14.421 11.081 1.00 94.31 175 VAL A N 1
ATOM 1431 C CA . VAL A 1 175 ? -5.690 14.902 12.075 1.00 94.31 175 VAL A CA 1
ATOM 1432 C C . VAL A 1 175 ? -6.874 15.651 11.458 1.00 94.31 175 VAL A C 1
ATOM 1434 O O . VAL A 1 175 ? -7.998 15.503 11.932 1.00 94.31 175 VAL A O 1
ATOM 1437 N N . ASP A 1 176 ? -6.659 16.419 10.390 1.00 96.00 176 ASP A N 1
ATOM 1438 C CA . ASP A 1 176 ? -7.738 17.173 9.746 1.00 96.00 176 ASP A CA 1
ATOM 1439 C C . ASP A 1 176 ? -8.751 16.237 9.084 1.00 96.00 176 ASP A C 1
ATOM 1441 O O . ASP A 1 176 ? -9.957 16.412 9.247 1.00 96.00 176 ASP A O 1
ATOM 1445 N N . PHE A 1 177 ? -8.271 15.178 8.428 1.00 96.31 177 PHE A N 1
ATOM 1446 C CA . PHE A 1 177 ? -9.129 14.123 7.895 1.00 96.31 177 PHE A CA 1
ATOM 1447 C C . PHE A 1 177 ? -9.911 13.422 9.015 1.00 96.31 177 PHE A C 1
ATOM 1449 O O . PHE A 1 177 ? -11.127 13.262 8.913 1.00 96.31 177 PHE A O 1
ATOM 1456 N N . LEU A 1 178 ? -9.241 13.083 10.120 1.00 96.12 178 LEU A N 1
ATOM 1457 C CA . LEU A 1 178 ? -9.874 12.438 11.273 1.00 96.12 178 LEU A CA 1
ATOM 1458 C C . LEU A 1 178 ? -10.958 13.310 11.923 1.00 96.12 178 LEU A C 1
ATOM 1460 O O . LEU A 1 178 ? -12.038 12.820 12.252 1.00 96.12 178 LEU A O 1
ATOM 1464 N N . LYS A 1 179 ? -10.717 14.618 12.053 1.00 95.56 179 LYS A N 1
ATOM 1465 C CA . LYS A 1 179 ? -11.715 15.575 12.553 1.00 95.56 179 LYS A CA 1
ATOM 1466 C C . LYS A 1 179 ? -12.923 15.677 11.626 1.00 95.56 179 LYS A C 1
ATOM 1468 O O . LYS A 1 179 ? -14.046 15.764 12.116 1.00 95.56 179 LYS A O 1
ATOM 1473 N N . LEU A 1 180 ? -12.709 15.651 10.309 1.00 94.88 180 LEU A N 1
ATOM 1474 C CA . LEU A 1 180 ? -13.794 15.694 9.328 1.00 94.88 180 LEU A CA 1
ATOM 1475 C C . LEU A 1 180 ? -14.699 14.465 9.444 1.00 94.88 180 LEU A C 1
ATOM 1477 O O . LEU A 1 180 ? -15.912 14.630 9.582 1.00 94.88 180 LEU A O 1
ATOM 1481 N N . ILE A 1 181 ? -14.138 13.250 9.461 1.00 95.1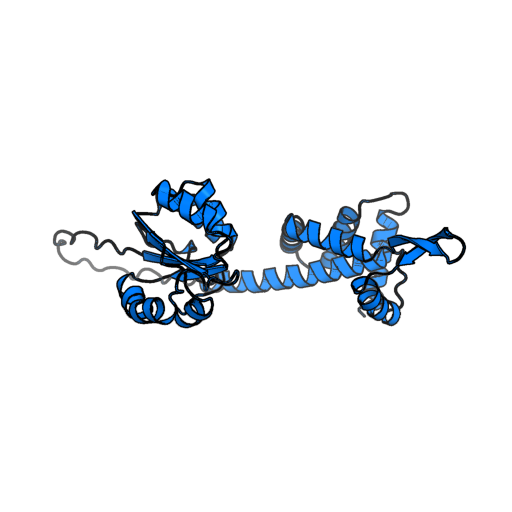9 181 ILE A N 1
ATOM 1482 C CA . ILE A 1 181 ? -14.952 12.031 9.609 1.00 95.19 181 ILE A CA 1
ATOM 1483 C C . ILE A 1 181 ? -15.660 12.000 10.970 1.00 95.19 181 ILE A C 1
ATOM 1485 O O . ILE A 1 181 ? -16.841 11.667 11.045 1.00 95.19 181 ILE A O 1
ATOM 1489 N N . GLN A 1 182 ? -14.994 12.441 12.044 1.00 94.06 182 GLN A N 1
ATOM 1490 C CA . GLN A 1 182 ? -15.590 12.501 13.379 1.00 94.06 182 GLN A CA 1
ATOM 1491 C C . GLN A 1 182 ? -16.765 13.484 13.439 1.00 94.06 182 GLN A C 1
ATOM 1493 O O . GLN A 1 182 ? -17.788 13.181 14.053 1.00 94.06 182 GLN A O 1
ATOM 1498 N N . ALA A 1 183 ? -16.644 14.639 12.777 1.00 94.12 183 ALA A N 1
ATOM 1499 C CA . ALA A 1 183 ? -17.714 15.625 12.677 1.00 94.12 183 ALA A CA 1
ATOM 1500 C C . ALA A 1 183 ? -18.904 15.098 11.860 1.00 94.12 183 ALA A C 1
ATOM 1502 O O . ALA A 1 183 ? -20.050 15.294 12.266 1.00 94.12 183 ALA A O 1
ATOM 1503 N N . LYS A 1 184 ? -18.643 14.381 10.755 1.00 93.44 184 LYS A N 1
ATOM 1504 C CA . LYS A 1 184 ? -19.679 13.705 9.955 1.00 93.44 184 LYS A CA 1
ATOM 1505 C C . LYS A 1 184 ? -20.383 12.584 10.733 1.00 93.44 184 LYS A C 1
ATOM 1507 O O . LYS A 1 184 ? -21.535 12.282 10.441 1.00 93.44 184 LYS A O 1
ATOM 1512 N N . ARG A 1 185 ? -19.693 11.950 11.696 1.00 91.25 185 ARG A N 1
ATOM 1513 C CA . ARG A 1 185 ? -20.123 10.730 12.420 1.00 91.25 185 ARG A CA 1
ATOM 1514 C C . ARG A 1 185 ? -20.469 9.548 11.508 1.00 91.25 185 ARG A C 1
ATOM 1516 O O . ARG A 1 185 ? -21.109 8.592 11.938 1.00 91.25 185 ARG A O 1
ATOM 1523 N N . GLN A 1 186 ? -20.039 9.608 10.257 1.00 92.25 186 GLN A N 1
ATOM 1524 C CA . GLN A 1 186 ? -20.288 8.608 9.236 1.00 92.25 186 GLN A CA 1
ATOM 1525 C C . GLN A 1 186 ? -19.042 8.508 8.361 1.00 92.25 186 GLN A C 1
ATOM 1527 O O . GLN A 1 186 ? -18.380 9.513 8.112 1.00 92.25 186 GLN A O 1
ATOM 1532 N N . ILE A 1 187 ? -18.745 7.291 7.916 1.00 93.75 187 ILE A N 1
ATOM 1533 C CA . ILE A 1 187 ? -17.696 7.005 6.940 1.00 93.75 187 ILE A CA 1
ATOM 1534 C C . ILE A 1 187 ? -18.400 6.798 5.603 1.00 93.75 187 ILE A C 1
ATOM 1536 O O . ILE A 1 187 ? -19.204 5.873 5.471 1.00 93.75 187 ILE A O 1
ATOM 1540 N N . ASP A 1 188 ? -18.154 7.681 4.639 1.00 94.62 188 ASP A N 1
ATOM 1541 C CA . ASP A 1 188 ? -18.595 7.477 3.261 1.00 94.62 188 ASP A CA 1
ATOM 1542 C C . ASP A 1 188 ? -17.594 6.611 2.468 1.00 94.62 188 ASP A C 1
ATOM 1544 O O . ASP A 1 188 ? -16.591 6.133 2.998 1.00 94.62 188 ASP A O 1
ATOM 1548 N N . LEU A 1 189 ? -17.890 6.350 1.192 1.00 93.81 189 LEU A N 1
ATOM 1549 C CA . LEU A 1 189 ? -17.035 5.510 0.346 1.00 93.81 189 LEU A CA 1
ATOM 1550 C C . LEU A 1 189 ? -15.624 6.105 0.194 1.00 93.81 189 LEU A C 1
ATOM 1552 O O . LEU A 1 189 ? -14.641 5.376 0.306 1.00 93.81 189 LEU A O 1
ATOM 1556 N N . SER A 1 190 ? -15.527 7.424 0.004 1.00 95.50 190 SER A N 1
ATOM 1557 C CA . SER A 1 190 ? -14.245 8.120 -0.149 1.00 95.50 190 SER A CA 1
ATOM 1558 C C . SER A 1 190 ? -13.459 8.177 1.161 1.00 95.50 190 SER A C 1
ATOM 1560 O O . SER A 1 190 ? -12.237 8.042 1.160 1.00 95.50 190 SER A O 1
ATOM 1562 N N . ASP A 1 191 ? -14.154 8.299 2.295 1.00 96.69 191 ASP A N 1
ATOM 1563 C CA . ASP A 1 191 ? -13.544 8.212 3.619 1.00 96.69 191 ASP A CA 1
ATOM 1564 C C . ASP A 1 191 ? -12.978 6.800 3.861 1.00 96.69 191 ASP A C 1
ATOM 1566 O O . ASP A 1 191 ? -11.886 6.668 4.409 1.00 96.69 191 ASP A O 1
ATOM 1570 N N . GLY A 1 192 ? -13.678 5.746 3.422 1.00 96.44 192 GLY A N 1
ATOM 1571 C CA . GLY A 1 192 ? -13.211 4.357 3.496 1.00 96.44 192 GLY A CA 1
ATOM 1572 C C . GLY A 1 192 ? -11.937 4.110 2.683 1.00 96.44 192 GLY A C 1
ATOM 1573 O O . GLY A 1 192 ? -10.960 3.568 3.204 1.00 96.44 192 GLY A O 1
ATOM 1574 N N . GLU A 1 193 ? -11.907 4.576 1.434 1.00 96.25 193 GLU A N 1
ATOM 1575 C CA . GLU A 1 193 ? -10.713 4.528 0.576 1.00 96.25 193 GLU A CA 1
ATOM 1576 C C . GLU A 1 193 ? -9.544 5.302 1.195 1.00 96.25 193 GLU A C 1
ATOM 1578 O O . GLU A 1 193 ? -8.424 4.797 1.284 1.00 96.25 193 GLU A O 1
ATOM 1583 N N . ARG A 1 194 ? -9.808 6.499 1.722 1.00 97.12 194 ARG A N 1
ATOM 1584 C CA . ARG A 1 194 ? -8.774 7.305 2.366 1.00 97.12 194 ARG A CA 1
ATOM 1585 C C . ARG A 1 194 ? -8.271 6.682 3.665 1.00 97.12 194 ARG A C 1
ATOM 1587 O O . ARG A 1 194 ? -7.072 6.727 3.931 1.00 97.12 194 ARG A O 1
ATOM 1594 N N . LEU A 1 195 ? -9.147 6.060 4.456 1.00 97.25 195 LEU A N 1
ATOM 1595 C CA . LEU A 1 195 ? -8.758 5.283 5.636 1.00 97.25 195 LEU A CA 1
ATOM 1596 C C . LEU A 1 195 ? -7.825 4.138 5.256 1.00 97.25 195 LEU A C 1
ATOM 1598 O O . LEU A 1 195 ? -6.837 3.924 5.958 1.00 97.25 195 LEU A O 1
ATOM 1602 N N . TYR A 1 196 ? -8.088 3.442 4.147 1.00 96.75 196 TYR A N 1
ATOM 1603 C CA . TYR A 1 196 ? -7.164 2.438 3.630 1.00 96.75 196 TYR A CA 1
ATOM 1604 C C . TYR A 1 196 ? -5.797 3.061 3.363 1.00 96.75 196 TYR A C 1
ATOM 1606 O O . TYR A 1 196 ? -4.812 2.603 3.932 1.00 96.75 196 TYR A O 1
ATOM 1614 N N . GLU A 1 197 ? -5.727 4.126 2.565 1.00 96.12 197 GLU A N 1
ATOM 1615 C CA . GLU A 1 197 ? -4.470 4.781 2.181 1.00 96.12 197 GLU A CA 1
ATOM 1616 C C . GLU A 1 197 ? -3.611 5.188 3.383 1.00 96.12 197 GLU A C 1
ATOM 1618 O O . GLU A 1 197 ? -2.415 4.884 3.415 1.00 96.12 197 GLU A O 1
ATOM 1623 N N . VAL A 1 198 ? -4.218 5.826 4.389 1.00 95.62 198 VAL A N 1
ATOM 1624 C CA . VAL A 1 198 ? -3.488 6.387 5.536 1.00 95.62 198 VAL A CA 1
ATOM 1625 C C . VAL A 1 198 ? -3.194 5.375 6.645 1.00 95.62 198 VAL A C 1
ATOM 1627 O O . VAL A 1 198 ? -2.360 5.645 7.514 1.00 95.62 198 VAL A O 1
ATOM 1630 N N . THR A 1 199 ? -3.848 4.212 6.632 1.00 95.44 199 THR A N 1
ATOM 1631 C CA . THR A 1 199 ? -3.611 3.158 7.623 1.00 95.44 199 THR A CA 1
ATOM 1632 C C . THR A 1 199 ? -2.331 2.403 7.282 1.00 95.44 199 THR A C 1
ATOM 1634 O O . THR A 1 199 ? -2.206 1.797 6.214 1.00 95.44 199 THR A O 1
ATOM 1637 N N . LYS A 1 200 ? -1.373 2.387 8.211 1.00 87.00 200 LYS A N 1
ATOM 1638 C CA . LYS A 1 200 ? -0.157 1.560 8.084 1.00 87.00 200 LYS A CA 1
ATOM 1639 C C . LYS A 1 200 ? -0.268 0.248 8.838 1.00 87.00 200 LYS A C 1
ATOM 1641 O O . LYS A 1 200 ? 0.126 -0.794 8.325 1.00 87.00 200 LYS A O 1
ATOM 1646 N N . TYR A 1 201 ? -0.831 0.312 10.036 1.00 94.50 201 TYR A N 1
ATOM 1647 C CA . TYR A 1 201 ? -0.988 -0.843 10.900 1.00 94.50 201 TYR A CA 1
ATOM 1648 C C . TYR A 1 201 ? -2.438 -0.990 11.311 1.00 94.50 201 TYR A C 1
ATOM 1650 O O . TYR A 1 201 ? -3.141 0.006 11.503 1.00 94.50 201 TYR A O 1
ATOM 1658 N N . LEU A 1 202 ? -2.868 -2.235 11.463 1.00 95.00 202 LEU A N 1
ATOM 1659 C CA . LEU A 1 202 ? -4.194 -2.544 11.954 1.00 95.00 202 LEU A CA 1
ATOM 1660 C C . LEU A 1 202 ? -4.174 -3.700 12.950 1.00 95.00 202 LEU A C 1
ATOM 1662 O O . LEU A 1 202 ? -3.250 -4.510 12.982 1.00 95.00 202 LEU A O 1
ATOM 1666 N N . TRP A 1 203 ? -5.211 -3.756 13.772 1.00 95.44 203 TRP A N 1
ATOM 1667 C CA . TRP A 1 203 ? -5.467 -4.839 14.709 1.00 95.44 203 TRP A CA 1
ATOM 1668 C C . TRP A 1 203 ? -6.913 -5.302 14.571 1.00 95.44 203 TRP A C 1
ATOM 1670 O O . TRP A 1 203 ? -7.805 -4.505 14.274 1.00 95.44 203 TRP A O 1
ATOM 1680 N N . LEU A 1 204 ? -7.140 -6.597 14.778 1.00 94.50 204 LEU A N 1
ATOM 1681 C CA . LEU A 1 204 ? -8.429 -7.241 14.573 1.00 94.50 204 LEU A CA 1
ATOM 1682 C C . LEU A 1 204 ? -8.709 -8.221 15.709 1.00 94.50 204 LEU A C 1
ATOM 1684 O O . LEU A 1 204 ? -7.926 -9.141 15.931 1.00 94.50 204 LEU A O 1
ATOM 1688 N N . GLY A 1 205 ? -9.851 -8.073 16.371 1.00 92.25 205 GLY A N 1
ATOM 1689 C CA . GLY A 1 205 ? -10.235 -8.958 17.465 1.00 92.25 205 GLY A CA 1
ATOM 1690 C C . GLY A 1 205 ? -11.580 -8.585 18.069 1.00 92.25 205 GLY A C 1
ATOM 1691 O O . GLY A 1 205 ? -12.494 -8.161 17.359 1.00 92.25 205 GLY A O 1
ATOM 1692 N N . SER A 1 206 ? -11.719 -8.772 19.380 1.00 91.38 206 SER A N 1
ATOM 1693 C CA . SER A 1 206 ? -12.917 -8.369 20.125 1.00 91.38 206 SER A CA 1
ATOM 1694 C C . SER A 1 206 ? -12.697 -7.065 20.894 1.00 91.38 206 SER A C 1
ATOM 1696 O O . SER A 1 206 ? -11.606 -6.795 21.387 1.00 91.38 206 SER A O 1
ATOM 1698 N N . GLU A 1 207 ? -13.757 -6.275 21.062 1.00 90.62 207 GLU A N 1
ATOM 1699 C CA . GLU A 1 207 ? -13.727 -5.032 21.849 1.00 90.62 207 GLU A CA 1
ATOM 1700 C C . GLU A 1 207 ? -13.277 -5.277 23.301 1.00 90.62 207 GLU A C 1
ATOM 1702 O O . GLU A 1 207 ? -12.536 -4.478 23.874 1.00 90.62 207 GLU A O 1
ATOM 1707 N N . THR A 1 208 ? -13.666 -6.419 23.876 1.00 88.81 208 THR A N 1
ATOM 1708 C CA . THR A 1 208 ? -13.279 -6.836 25.230 1.00 88.81 208 THR A CA 1
ATOM 1709 C C . THR A 1 208 ? -11.792 -7.142 25.341 1.00 88.81 208 THR A C 1
ATOM 1711 O O . THR A 1 208 ? -11.153 -6.710 26.296 1.00 88.81 208 THR A O 1
ATOM 1714 N N . GLU A 1 209 ? -11.234 -7.859 24.362 1.00 88.12 209 GLU A N 1
ATOM 1715 C CA . GLU A 1 209 ? -9.800 -8.158 24.320 1.00 88.12 209 GLU A CA 1
ATOM 1716 C C . GLU A 1 209 ? -8.990 -6.873 24.153 1.00 88.12 209 GLU A C 1
ATOM 1718 O O . GLU A 1 209 ? -7.998 -6.661 24.848 1.00 88.12 209 GLU A O 1
ATOM 1723 N N . PHE A 1 210 ? -9.454 -5.981 23.276 1.00 89.06 210 PHE A N 1
ATOM 1724 C CA . PHE A 1 210 ? -8.787 -4.714 23.043 1.00 89.06 210 PHE A CA 1
ATOM 1725 C C . PHE A 1 210 ? -8.799 -3.826 24.286 1.00 89.06 210 PHE A C 1
ATOM 1727 O O . PHE A 1 210 ? -7.745 -3.364 24.709 1.00 89.06 210 PHE A O 1
ATOM 1734 N N . SER A 1 211 ? -9.964 -3.639 24.913 1.00 87.12 211 SER A N 1
ATOM 1735 C CA . SER A 1 211 ? -10.128 -2.783 26.098 1.00 87.12 211 SER A CA 1
ATOM 1736 C C . SER A 1 211 ? -9.232 -3.207 27.265 1.00 87.12 211 SER A C 1
ATOM 1738 O O . SER A 1 211 ? -8.697 -2.358 27.978 1.00 87.12 211 SER A O 1
ATOM 1740 N N . GLN A 1 212 ? -9.032 -4.518 27.445 1.00 83.88 212 GLN A N 1
ATOM 1741 C CA . GLN A 1 212 ? -8.118 -5.051 28.459 1.00 83.88 212 GLN A CA 1
ATOM 1742 C C . GLN A 1 212 ? -6.657 -4.680 28.174 1.00 83.88 212 GLN A C 1
ATOM 1744 O O . GLN A 1 212 ? -5.909 -4.400 29.109 1.00 83.88 212 GLN A O 1
ATOM 1749 N N . LYS A 1 213 ? -6.258 -4.643 26.897 1.00 79.88 213 LYS A N 1
ATOM 1750 C CA . LYS A 1 213 ? -4.898 -4.284 26.472 1.00 79.88 213 LYS A CA 1
ATOM 1751 C C . LYS A 1 213 ? -4.663 -2.769 26.473 1.00 79.88 213 LYS A C 1
ATOM 1753 O O . LYS A 1 213 ? -3.577 -2.323 26.832 1.00 79.88 213 LYS A O 1
ATOM 1758 N N . THR A 1 214 ? -5.653 -1.954 26.101 1.00 83.06 214 THR A N 1
ATOM 1759 C CA . THR A 1 214 ? -5.421 -0.530 25.797 1.00 83.06 214 THR A CA 1
ATOM 1760 C C . THR A 1 214 ? -5.658 0.461 26.921 1.00 83.06 214 THR A C 1
ATOM 1762 O O . THR A 1 214 ? -5.120 1.565 26.836 1.00 83.06 214 THR A O 1
ATOM 1765 N N . ALA A 1 215 ? -6.370 0.106 27.994 1.00 81.81 215 ALA A N 1
ATOM 1766 C CA . ALA A 1 215 ? -6.618 1.042 29.097 1.00 81.81 215 ALA A CA 1
ATOM 1767 C C . ALA A 1 215 ? -5.314 1.608 29.703 1.00 81.81 215 ALA A C 1
ATOM 1769 O O . ALA A 1 215 ? -5.203 2.809 29.944 1.00 81.81 215 ALA A O 1
ATOM 1770 N N . HIS A 1 216 ? -4.296 0.761 29.886 1.00 81.75 216 HIS A N 1
ATOM 1771 C CA . HIS A 1 216 ? -2.975 1.194 30.355 1.00 81.75 216 HIS A CA 1
ATOM 1772 C C . HIS A 1 216 ? -2.215 1.996 29.287 1.00 81.75 216 HIS A C 1
ATOM 1774 O O . HIS A 1 216 ? -1.570 2.995 29.600 1.00 81.75 216 HIS A O 1
ATOM 1780 N N . ILE A 1 217 ? -2.296 1.574 28.023 1.00 86.00 217 ILE A N 1
ATOM 1781 C CA . ILE A 1 217 ? -1.560 2.183 26.906 1.00 86.00 217 ILE A CA 1
ATOM 1782 C C . ILE A 1 217 ? -2.018 3.628 26.695 1.00 86.00 217 ILE A C 1
ATOM 1784 O O . ILE A 1 217 ? -1.190 4.531 26.615 1.00 86.00 217 ILE A O 1
ATOM 1788 N N . ILE A 1 218 ? -3.329 3.876 26.668 1.00 85.88 218 ILE A N 1
ATOM 1789 C CA . ILE A 1 218 ? -3.862 5.229 26.466 1.00 85.88 218 ILE A CA 1
ATOM 1790 C C . ILE A 1 218 ? -3.382 6.157 27.585 1.00 85.88 218 ILE A C 1
ATOM 1792 O O . ILE A 1 218 ? -2.917 7.255 27.299 1.00 85.88 218 ILE A O 1
ATOM 1796 N N . ASN A 1 219 ? -3.426 5.716 28.843 1.00 85.44 219 ASN A N 1
ATOM 1797 C CA . ASN A 1 219 ? -2.999 6.544 29.971 1.00 85.44 219 ASN A CA 1
ATOM 1798 C C . ASN A 1 219 ? -1.491 6.830 29.962 1.00 85.44 219 ASN A C 1
ATOM 1800 O O . ASN A 1 219 ? -1.081 7.940 30.286 1.00 85.44 219 ASN A O 1
ATOM 1804 N N . GLN A 1 220 ? -0.671 5.846 29.589 1.00 89.25 220 GLN A N 1
ATOM 1805 C CA . GLN A 1 220 ? 0.786 5.974 29.594 1.00 89.25 220 GLN A CA 1
ATOM 1806 C C . GLN A 1 220 ? 1.317 6.819 28.430 1.00 89.25 220 GLN A C 1
ATOM 1808 O O . GLN A 1 220 ? 2.275 7.565 28.611 1.00 89.25 220 GLN A O 1
ATOM 1813 N N . TYR A 1 221 ? 0.714 6.689 27.248 1.00 92.62 221 TYR A N 1
ATOM 1814 C CA . TYR A 1 221 ? 1.225 7.279 26.008 1.00 92.62 221 TYR A CA 1
ATOM 1815 C C . TYR A 1 221 ? 0.410 8.482 25.518 1.00 92.62 221 TYR A C 1
ATOM 1817 O O . TYR A 1 221 ? 0.654 8.976 24.416 1.00 92.62 221 TYR A O 1
ATOM 1825 N N . SER A 1 222 ? -0.564 8.961 26.298 1.00 91.12 222 SER A N 1
ATOM 1826 C CA . SER A 1 222 ? -1.297 10.189 25.975 1.00 91.12 222 SER A CA 1
ATOM 1827 C C . SER A 1 222 ? -0.380 11.404 26.012 1.00 91.12 222 SER A C 1
ATOM 1829 O O . SER A 1 222 ? 0.388 11.596 26.954 1.00 91.12 222 SER A O 1
ATOM 1831 N N . ILE A 1 223 ? -0.503 12.258 24.999 1.00 87.88 223 ILE A N 1
ATOM 1832 C CA . ILE A 1 223 ? 0.346 13.440 24.857 1.00 87.88 223 ILE A CA 1
ATOM 1833 C C . ILE A 1 223 ? -0.360 14.675 25.424 1.00 87.88 223 ILE A C 1
ATOM 1835 O O . ILE A 1 223 ? -1.467 15.005 24.983 1.00 87.88 223 ILE A O 1
ATOM 1839 N N . PRO A 1 224 ? 0.266 15.405 26.366 1.00 86.31 224 PRO A N 1
ATOM 1840 C CA . PRO A 1 224 ? -0.236 16.695 26.810 1.00 86.31 224 PRO A CA 1
ATOM 1841 C C . PRO A 1 224 ? -0.214 17.717 25.673 1.00 86.31 224 PRO A C 1
ATOM 1843 O O . PRO A 1 224 ? 0.716 17.769 24.865 1.00 86.31 224 PRO A O 1
ATOM 1846 N N . LYS A 1 225 ? -1.212 18.603 25.656 1.00 83.19 225 LYS A N 1
ATOM 1847 C CA . LYS A 1 225 ? -1.279 19.692 24.679 1.00 83.19 225 LYS A CA 1
ATOM 1848 C C . LYS A 1 225 ? 0.016 20.517 24.705 1.00 83.19 225 LYS A C 1
ATOM 1850 O O . LYS A 1 225 ? 0.421 20.997 25.761 1.00 83.19 225 LYS A O 1
ATOM 1855 N N . GLY A 1 226 ? 0.637 20.698 23.539 1.00 82.19 226 GLY A N 1
ATOM 1856 C CA . GLY A 1 226 ? 1.897 21.438 23.383 1.00 82.19 226 GLY A CA 1
ATOM 1857 C C . GLY A 1 226 ? 3.173 20.585 23.380 1.00 82.19 226 GLY A C 1
ATOM 1858 O O . GLY A 1 226 ? 4.237 21.134 23.120 1.00 82.19 226 GLY A O 1
ATOM 1859 N N . GLN A 1 227 ? 3.082 19.269 23.606 1.00 88.25 227 GLN A N 1
ATOM 1860 C CA . GLN A 1 227 ? 4.195 18.310 23.435 1.00 88.25 227 GLN A CA 1
ATOM 1861 C C . GLN A 1 227 ? 4.010 17.425 22.193 1.00 88.25 227 GLN A C 1
ATOM 1863 O O . GLN A 1 227 ? 4.457 16.285 22.131 1.00 88.25 227 GLN A O 1
ATOM 1868 N N . GLU A 1 228 ? 3.286 17.954 21.218 1.00 91.94 228 GLU A N 1
ATOM 1869 C CA . GLU A 1 228 ? 2.860 17.254 20.017 1.00 91.94 228 GLU A CA 1
ATOM 1870 C C . GLU A 1 228 ? 4.018 17.095 19.022 1.00 91.94 228 GLU A C 1
ATOM 1872 O O . GLU A 1 228 ? 4.703 18.061 18.692 1.00 91.94 228 GLU A O 1
ATOM 1877 N N . SER A 1 229 ? 4.201 15.882 18.506 1.00 89.94 229 SER A N 1
ATOM 1878 C CA . SER A 1 229 ? 5.204 15.514 17.506 1.00 89.94 229 SER A CA 1
ATOM 1879 C C . SER A 1 229 ? 4.545 15.028 16.216 1.00 89.94 229 SER A C 1
ATOM 1881 O O . SER A 1 229 ? 3.507 14.372 16.228 1.00 89.94 229 SER A O 1
ATOM 1883 N N . GLU A 1 230 ? 5.146 15.311 15.062 1.00 86.62 230 GLU A N 1
ATOM 1884 C CA . GLU A 1 230 ? 4.633 14.852 13.759 1.00 86.62 230 GLU A CA 1
ATOM 1885 C C . GLU A 1 230 ? 4.528 13.318 13.640 1.00 86.62 230 GLU A C 1
ATOM 1887 O O . GLU A 1 230 ? 3.727 12.805 12.854 1.00 86.62 230 GLU A O 1
ATOM 1892 N N . TYR A 1 231 ? 5.305 12.590 14.448 1.00 90.69 231 TYR A N 1
ATOM 1893 C CA . TYR A 1 231 ? 5.338 11.127 14.472 1.00 90.69 231 TYR A CA 1
ATOM 1894 C C . TYR A 1 231 ? 4.223 10.503 15.310 1.00 90.69 231 TYR A C 1
ATOM 1896 O O . TYR A 1 231 ? 4.025 9.292 15.238 1.00 90.69 231 TYR A O 1
ATOM 1904 N N . ASP A 1 232 ? 3.487 11.308 16.075 1.00 94.75 232 ASP A N 1
ATOM 1905 C CA . ASP A 1 232 ? 2.386 10.835 16.905 1.00 94.75 232 ASP A CA 1
ATOM 1906 C C . ASP A 1 232 ? 1.304 10.142 16.079 1.00 94.75 232 ASP A C 1
ATOM 1908 O O . ASP A 1 232 ? 1.227 10.260 14.849 1.00 94.75 232 ASP A O 1
ATOM 1912 N N . ILE A 1 233 ? 0.421 9.438 16.774 1.00 95.50 233 ILE A N 1
ATOM 1913 C CA . ILE A 1 233 ? -0.630 8.643 16.158 1.00 95.50 233 ILE A CA 1
ATOM 1914 C C . ILE A 1 233 ? -1.992 8.883 16.806 1.00 95.50 233 ILE A C 1
ATOM 1916 O O . ILE A 1 233 ? -2.117 9.346 17.940 1.00 95.50 233 ILE A O 1
ATOM 1920 N N . TYR A 1 234 ? -3.018 8.502 16.063 1.00 95.94 234 TYR A N 1
ATOM 1921 C CA . TYR A 1 234 ? -4.373 8.278 16.530 1.00 95.94 234 TYR A CA 1
ATOM 1922 C C . TYR A 1 234 ? -4.739 6.817 16.284 1.00 95.94 234 TYR A C 1
ATOM 1924 O O . TYR A 1 234 ? -4.323 6.216 15.288 1.00 95.94 234 TYR A O 1
ATOM 1932 N N . LEU A 1 235 ? -5.549 6.263 17.180 1.00 95.31 235 LEU A N 1
ATOM 1933 C CA . LEU A 1 235 ? -6.202 4.981 16.983 1.00 95.31 235 LEU A CA 1
ATOM 1934 C C . LEU A 1 235 ? -7.652 5.231 16.583 1.00 95.31 235 LEU A C 1
ATOM 1936 O O . LEU A 1 235 ? -8.370 5.957 17.271 1.00 95.31 235 LEU A O 1
ATOM 1940 N N . VAL A 1 236 ? -8.082 4.629 15.478 1.00 96.50 236 VAL A N 1
ATOM 1941 C CA . VAL A 1 236 ? -9.488 4.639 15.060 1.00 96.50 236 VAL A CA 1
ATOM 1942 C C . VAL A 1 236 ? -10.089 3.282 15.372 1.00 96.50 236 VAL A C 1
ATOM 1944 O O . VAL A 1 236 ? -9.682 2.270 14.805 1.00 96.50 236 VAL A O 1
ATOM 1947 N N . TYR A 1 237 ? -11.039 3.272 16.295 1.00 95.25 237 TYR A N 1
ATOM 1948 C CA . TYR A 1 237 ? -11.763 2.104 16.768 1.00 95.25 237 TYR A CA 1
ATOM 1949 C C . TYR A 1 237 ? -13.018 1.921 15.934 1.00 95.25 237 TYR A C 1
ATOM 1951 O O . TYR A 1 237 ? -13.833 2.831 15.870 1.00 95.25 237 TYR A O 1
ATOM 1959 N N . ILE A 1 238 ? -13.195 0.768 15.303 1.00 95.81 238 ILE A N 1
ATOM 1960 C CA . ILE A 1 238 ? -14.303 0.505 14.388 1.00 95.81 238 ILE A CA 1
ATOM 1961 C C . ILE A 1 238 ? -14.987 -0.795 14.788 1.00 95.81 238 ILE A C 1
ATOM 1963 O O . ILE A 1 238 ? -14.372 -1.862 14.808 1.00 95.81 238 ILE A O 1
ATOM 1967 N N . LYS A 1 239 ? -16.288 -0.720 15.064 1.00 94.81 239 LYS A N 1
ATOM 1968 C CA . LYS A 1 239 ? -17.113 -1.896 15.337 1.00 94.81 239 LYS A CA 1
ATOM 1969 C C . LYS A 1 239 ? -17.844 -2.309 14.073 1.00 94.81 239 LYS A C 1
ATOM 1971 O O . LYS A 1 239 ? -18.589 -1.517 13.495 1.00 94.81 239 LYS A O 1
ATOM 1976 N N . LEU A 1 240 ? -17.655 -3.554 13.658 1.00 94.00 240 LEU A N 1
ATOM 1977 C CA . LEU A 1 240 ? -18.264 -4.105 12.454 1.00 94.00 240 LEU A CA 1
ATOM 1978 C C . LEU A 1 240 ? -19.537 -4.886 12.798 1.00 94.00 240 LEU A C 1
ATOM 1980 O O . LEU A 1 240 ? -19.602 -5.574 13.817 1.00 94.00 240 LEU A O 1
ATOM 1984 N N . LYS A 1 241 ? -20.539 -4.799 11.915 1.00 91.38 241 LYS A N 1
ATOM 1985 C CA . LYS A 1 241 ? -21.832 -5.505 12.001 1.00 91.38 241 LYS A CA 1
ATOM 1986 C C . LYS A 1 241 ? -21.668 -7.021 11.946 1.00 91.38 241 LYS A C 1
ATOM 1988 O O . LYS A 1 241 ? -22.502 -7.758 12.462 1.00 91.38 241 LYS A O 1
ATOM 1993 N N . GLN A 1 242 ? -20.620 -7.471 11.267 1.00 89.06 242 GLN A N 1
ATOM 1994 C CA . GLN A 1 242 ? -20.316 -8.870 11.035 1.00 89.06 242 GLN A CA 1
ATOM 1995 C C . GLN A 1 242 ? -18.807 -9.066 10.940 1.00 89.06 242 GLN A C 1
ATOM 1997 O O . GLN A 1 242 ? -18.053 -8.117 10.726 1.00 89.06 242 GLN A O 1
ATOM 2002 N N . ILE A 1 243 ? -18.381 -10.317 11.073 1.00 92.38 243 ILE A N 1
ATOM 2003 C CA . ILE A 1 243 ? -17.002 -10.707 10.805 1.00 92.38 243 ILE A CA 1
ATOM 2004 C C . ILE A 1 243 ? -16.747 -10.572 9.304 1.00 92.38 243 ILE A C 1
ATOM 2006 O O . ILE A 1 243 ? -17.429 -11.208 8.502 1.00 92.38 243 ILE A O 1
ATOM 2010 N N . ASP A 1 244 ? -15.722 -9.813 8.938 1.00 94.56 244 ASP A N 1
ATOM 2011 C CA . ASP A 1 244 ? -15.200 -9.755 7.581 1.00 94.56 244 ASP A CA 1
ATOM 2012 C C . ASP A 1 244 ? -13.768 -10.307 7.560 1.00 94.56 244 ASP A C 1
ATOM 2014 O O . ASP A 1 244 ? -12.845 -9.807 8.214 1.00 94.56 244 ASP A O 1
ATOM 2018 N N . SER A 1 245 ? -13.575 -11.408 6.830 1.00 94.31 245 SER A N 1
ATOM 2019 C CA . SER A 1 245 ? -12.274 -12.065 6.730 1.00 94.31 245 SER A CA 1
ATOM 2020 C C . SER A 1 245 ? -11.245 -11.244 5.963 1.00 94.31 245 SER A C 1
ATOM 2022 O O . SER A 1 245 ? -10.058 -11.491 6.150 1.00 94.31 245 SER A O 1
ATOM 2024 N N . ARG A 1 246 ? -11.666 -10.274 5.144 1.00 95.81 246 ARG A N 1
ATOM 2025 C CA . ARG A 1 246 ? -10.779 -9.425 4.334 1.00 95.81 246 ARG A CA 1
ATOM 2026 C C . ARG A 1 246 ? -9.960 -8.446 5.178 1.00 95.81 246 ARG A C 1
ATOM 2028 O O . ARG A 1 246 ? -8.967 -7.906 4.700 1.00 95.81 246 ARG A O 1
ATOM 2035 N N . PHE A 1 247 ? -10.298 -8.265 6.457 1.00 95.56 247 PHE A N 1
ATOM 2036 C CA . PHE A 1 247 ? -9.440 -7.524 7.381 1.00 95.56 247 PHE A CA 1
ATOM 2037 C C . PHE A 1 247 ? -8.308 -8.363 7.971 1.00 95.56 247 PHE A C 1
ATOM 2039 O O . PHE A 1 247 ? -7.364 -7.768 8.471 1.00 95.56 247 PHE A O 1
ATOM 2046 N N . LYS A 1 248 ? -8.340 -9.704 7.908 1.00 94.50 248 LYS A N 1
ATOM 2047 C CA . LYS A 1 248 ? -7.342 -10.577 8.560 1.00 94.50 248 LYS A CA 1
ATOM 2048 C C . LYS A 1 248 ? -5.899 -10.320 8.085 1.00 94.50 248 LYS A C 1
ATOM 2050 O O . LYS A 1 248 ? -5.686 -9.762 7.004 1.00 94.50 248 LYS A O 1
ATOM 2055 N N . PRO A 1 249 ? -4.887 -10.760 8.853 1.00 91.88 249 PRO A N 1
ATOM 2056 C CA . PRO A 1 249 ? -3.512 -10.815 8.365 1.00 91.88 249 PRO A CA 1
ATOM 2057 C C . PRO A 1 249 ? -3.397 -11.648 7.077 1.00 91.88 249 PRO A C 1
ATOM 2059 O O . PRO A 1 249 ? -4.155 -12.598 6.886 1.00 91.88 249 PRO A O 1
ATOM 2062 N N . ASN A 1 250 ? -2.424 -11.317 6.222 1.00 89.62 250 ASN A N 1
ATOM 2063 C CA . ASN A 1 250 ? -2.063 -12.071 5.007 1.00 89.62 250 ASN A CA 1
ATOM 2064 C C . ASN A 1 250 ? -3.164 -12.221 3.934 1.00 89.62 250 ASN A C 1
ATOM 2066 O O . ASN A 1 250 ? -3.102 -13.137 3.116 1.00 89.62 250 ASN A O 1
ATOM 2070 N N . VAL A 1 251 ? -4.166 -11.339 3.915 1.00 91.56 251 VAL A N 1
ATOM 2071 C CA . VAL A 1 251 ? -5.131 -11.263 2.804 1.00 91.56 251 VAL A CA 1
ATOM 2072 C C . VAL A 1 251 ? -4.563 -10.478 1.617 1.00 91.56 251 VAL A C 1
ATOM 2074 O O . VAL A 1 251 ? -3.601 -9.722 1.765 1.00 91.56 251 VAL A O 1
ATOM 2077 N N . SER A 1 252 ? -5.175 -10.627 0.440 1.00 93.56 252 SER A N 1
ATOM 2078 C CA . SER A 1 252 ? -4.857 -9.799 -0.728 1.00 93.56 252 SER A CA 1
ATOM 2079 C C . SER A 1 252 ? -5.064 -8.315 -0.415 1.00 93.56 252 SER A C 1
ATOM 2081 O O . SER A 1 252 ? -6.063 -7.934 0.197 1.00 93.56 252 SER A O 1
ATOM 2083 N N . GLN A 1 253 ? -4.148 -7.463 -0.884 1.00 89.50 253 GLN A N 1
ATOM 2084 C CA . GLN A 1 253 ? -4.301 -6.009 -0.758 1.00 89.50 253 GLN A CA 1
ATOM 2085 C C . GLN A 1 253 ? -5.549 -5.505 -1.487 1.00 89.50 253 GLN A C 1
ATOM 2087 O O . GLN A 1 253 ? -6.187 -4.572 -1.014 1.00 89.50 253 GLN A O 1
ATOM 2092 N N . LEU A 1 254 ? -5.933 -6.154 -2.593 1.00 93.25 254 LEU A N 1
ATOM 2093 C CA . LEU A 1 254 ? -7.158 -5.819 -3.317 1.00 93.25 254 LEU A CA 1
ATOM 2094 C C . LEU A 1 254 ? -8.400 -6.147 -2.481 1.00 93.25 254 LEU A C 1
ATOM 2096 O O . LEU A 1 254 ? -9.257 -5.289 -2.313 1.00 93.25 254 LEU A O 1
ATOM 2100 N N . ASP A 1 255 ? -8.446 -7.339 -1.877 1.00 94.06 255 ASP A N 1
ATOM 2101 C CA . ASP A 1 255 ? -9.570 -7.739 -1.019 1.00 94.06 255 ASP A CA 1
ATOM 2102 C C . ASP A 1 255 ? -9.697 -6.801 0.182 1.00 94.06 255 ASP A C 1
ATOM 2104 O O . ASP A 1 255 ? -10.798 -6.426 0.586 1.00 94.06 255 ASP A O 1
ATOM 2108 N N . ARG A 1 256 ? -8.558 -6.404 0.758 1.00 94.88 256 ARG A N 1
ATOM 2109 C CA . ARG A 1 256 ? -8.542 -5.456 1.865 1.00 94.88 256 ARG A CA 1
ATOM 2110 C C . ARG A 1 256 ? -8.997 -4.072 1.419 1.00 94.88 256 ARG A C 1
ATOM 2112 O O . ARG A 1 256 ? -9.793 -3.461 2.122 1.00 94.88 256 ARG A O 1
ATOM 2119 N N . TYR A 1 257 ? -8.526 -3.585 0.275 1.00 95.38 257 TYR A N 1
ATOM 2120 C CA . TYR A 1 257 ? -8.982 -2.321 -0.298 1.00 95.38 257 TYR A CA 1
ATOM 2121 C C . TYR A 1 257 ? -10.499 -2.320 -0.510 1.00 95.38 257 TYR A C 1
ATOM 2123 O O . TYR A 1 257 ? -11.178 -1.395 -0.066 1.00 95.38 257 TYR A O 1
ATOM 2131 N N . ASP A 1 258 ? -11.044 -3.392 -1.086 1.00 95.31 258 ASP A N 1
ATOM 2132 C CA . ASP A 1 258 ? -12.486 -3.550 -1.270 1.00 95.31 258 ASP A CA 1
ATOM 2133 C C . ASP A 1 258 ? -13.234 -3.553 0.074 1.00 95.31 258 ASP A C 1
ATOM 2135 O O . ASP A 1 258 ? -14.267 -2.896 0.202 1.00 95.31 258 ASP A O 1
ATOM 2139 N N . ALA A 1 259 ? -12.690 -4.197 1.112 1.00 96.50 259 ALA A N 1
ATOM 2140 C CA . ALA A 1 259 ? -13.281 -4.181 2.453 1.00 96.50 259 ALA A CA 1
ATOM 2141 C C . ALA A 1 259 ? -13.312 -2.777 3.083 1.00 96.50 259 ALA A C 1
ATOM 2143 O O . ALA A 1 259 ? -14.281 -2.417 3.752 1.00 96.50 259 ALA A O 1
ATOM 2144 N N . PHE A 1 260 ? -12.279 -1.963 2.853 1.00 97.06 260 PHE A N 1
ATOM 2145 C CA . PHE A 1 260 ? -12.266 -0.561 3.275 1.00 97.06 260 PHE A CA 1
ATOM 2146 C C . PHE A 1 260 ? -13.244 0.300 2.463 1.00 97.06 260 PHE A C 1
ATOM 2148 O O . PHE A 1 260 ? -13.927 1.146 3.038 1.00 97.06 260 PHE A O 1
ATOM 2155 N N . ARG A 1 261 ? -13.378 0.066 1.152 1.00 95.88 261 ARG A N 1
ATOM 2156 C CA . ARG A 1 261 ? -14.364 0.763 0.305 1.00 95.88 261 ARG A CA 1
ATOM 2157 C C . ARG A 1 261 ? -15.803 0.462 0.741 1.00 95.88 261 ARG A C 1
ATOM 2159 O O . ARG A 1 261 ? -16.671 1.332 0.704 1.00 95.88 261 ARG A O 1
ATOM 2166 N N . GLU A 1 262 ? -16.047 -0.762 1.200 1.00 95.94 262 GLU A N 1
ATOM 2167 C CA . GLU A 1 262 ? -17.341 -1.240 1.703 1.00 95.94 262 GLU A CA 1
ATOM 2168 C C . GLU A 1 262 ? -17.567 -0.947 3.199 1.00 95.94 262 GLU A C 1
ATOM 2170 O O . GLU A 1 262 ? -18.605 -1.304 3.761 1.00 95.94 262 GLU A O 1
ATOM 2175 N N . LEU A 1 263 ? -16.636 -0.255 3.868 1.00 94.00 263 LEU A N 1
ATOM 2176 C CA . LEU A 1 263 ? -16.667 -0.051 5.319 1.00 94.00 263 LEU A CA 1
ATOM 2177 C C . LEU A 1 263 ? -17.933 0.671 5.798 1.00 94.00 263 LEU A C 1
ATOM 2179 O O . LEU A 1 263 ? -18.455 0.343 6.862 1.00 94.00 263 LEU A O 1
ATOM 2183 N N . ARG A 1 264 ? -18.479 1.589 4.989 1.00 93.00 264 ARG A N 1
ATOM 2184 C CA . ARG A 1 264 ? -19.748 2.291 5.264 1.00 93.00 264 ARG A CA 1
ATOM 2185 C C . ARG A 1 264 ? -20.922 1.333 5.510 1.00 93.00 264 ARG A C 1
ATOM 2187 O O . ARG A 1 264 ? -21.825 1.632 6.287 1.00 93.00 264 ARG A O 1
ATOM 2194 N N . ASP A 1 265 ? -20.906 0.185 4.835 1.00 90.62 265 ASP A N 1
ATOM 2195 C CA . ASP A 1 265 ? -21.978 -0.804 4.869 1.00 90.62 265 ASP A CA 1
ATOM 2196 C C . ASP A 1 265 ? -21.734 -1.819 5.997 1.00 90.62 265 ASP A C 1
ATOM 2198 O O . ASP A 1 265 ? -22.687 -2.369 6.560 1.00 90.62 265 ASP A O 1
ATOM 2202 N N . LEU A 1 266 ? -20.472 -1.987 6.405 1.00 88.31 266 LEU A N 1
ATOM 2203 C CA . LEU A 1 266 ? -20.024 -2.905 7.453 1.00 88.31 266 LEU A CA 1
ATOM 2204 C C . LEU A 1 266 ? -19.997 -2.284 8.856 1.00 88.31 266 LEU A C 1
ATOM 2206 O O . LEU A 1 266 ? -20.065 -3.023 9.834 1.00 88.31 266 LEU A O 1
ATOM 2210 N N . ILE A 1 267 ? -19.907 -0.961 8.985 1.00 88.75 267 ILE A N 1
ATOM 2211 C CA . ILE A 1 267 ? -19.705 -0.280 10.268 1.00 88.75 267 ILE A CA 1
ATOM 2212 C C . ILE A 1 267 ? -20.995 -0.116 11.088 1.00 88.75 267 ILE A C 1
ATOM 2214 O O . ILE A 1 267 ? -22.042 0.277 10.573 1.00 88.75 267 ILE A O 1
ATOM 2218 N N . VAL A 1 268 ? -20.910 -0.392 12.391 1.00 87.44 268 VAL A N 1
ATOM 2219 C CA . VAL A 1 268 ? -21.929 -0.037 13.394 1.00 87.44 268 VAL A CA 1
ATOM 2220 C C . VAL A 1 268 ? -21.643 1.356 13.948 1.00 87.44 268 VAL A C 1
ATOM 2222 O O . VAL A 1 268 ? -22.508 2.226 13.926 1.00 87.44 268 VAL A O 1
ATOM 2225 N N . ASN A 1 269 ? -20.425 1.558 14.448 1.00 91.06 269 ASN A N 1
ATOM 2226 C CA . ASN A 1 269 ? -19.920 2.830 14.949 1.00 91.06 269 ASN A CA 1
ATOM 2227 C C . ASN A 1 269 ? -18.388 2.868 14.856 1.00 91.06 269 ASN A C 1
ATOM 2229 O O . ASN A 1 269 ? -17.733 1.835 14.674 1.00 91.06 269 ASN A O 1
ATOM 2233 N N . PHE A 1 270 ? -17.827 4.068 14.993 1.00 94.50 270 PHE A N 1
ATOM 2234 C CA . PHE A 1 270 ? -16.404 4.252 15.235 1.00 94.50 270 PHE A CA 1
ATOM 2235 C C . PHE A 1 270 ? -16.150 5.333 16.277 1.00 94.50 270 PHE A C 1
ATOM 2237 O O . PHE A 1 270 ? -16.969 6.229 16.484 1.00 94.50 270 PHE A O 1
ATOM 2244 N N . GLU A 1 271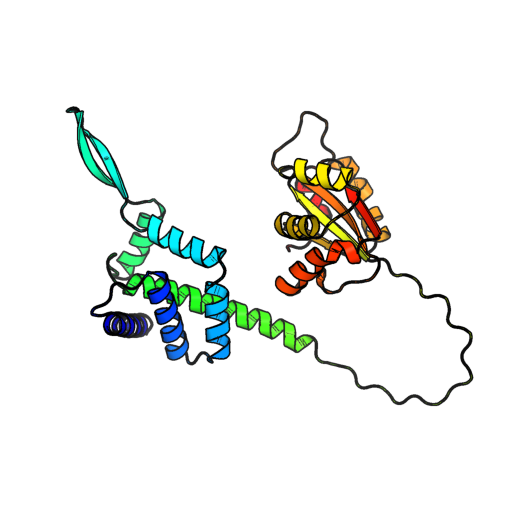 ? -14.978 5.251 16.888 1.00 95.00 271 GLU A N 1
ATOM 2245 C CA . GLU A 1 271 ? -14.441 6.224 17.826 1.00 95.00 271 GLU A CA 1
ATOM 2246 C C . GLU A 1 271 ? -12.975 6.499 17.487 1.00 95.00 271 GLU A C 1
ATOM 2248 O O . GLU A 1 271 ? -12.301 5.684 16.861 1.00 95.00 271 GLU A O 1
ATOM 2253 N N . ILE A 1 272 ? -12.475 7.668 17.881 1.00 95.25 272 ILE A N 1
ATOM 2254 C CA . ILE A 1 272 ? -11.084 8.065 17.655 1.00 95.25 272 ILE A CA 1
ATOM 2255 C C . ILE A 1 272 ? -10.465 8.349 19.017 1.00 95.25 272 ILE A C 1
ATOM 2257 O O . ILE A 1 272 ? -11.040 9.087 19.821 1.00 95.25 272 ILE A O 1
ATOM 2261 N N . SER A 1 273 ? -9.309 7.750 19.282 1.00 93.44 273 SER A N 1
ATOM 2262 C CA . SER A 1 273 ? -8.575 7.951 20.526 1.00 93.44 273 SER A CA 1
ATOM 2263 C C . SER A 1 273 ? -8.085 9.397 20.676 1.00 93.44 273 SER A C 1
ATOM 2265 O O . SER A 1 273 ? -7.992 10.141 19.696 1.00 93.44 273 SER A O 1
ATOM 2267 N N . PRO A 1 274 ? -7.655 9.796 21.883 1.00 93.31 274 PRO A N 1
ATOM 2268 C CA . PRO A 1 274 ? -6.730 10.913 22.030 1.00 93.31 274 PRO A CA 1
ATOM 2269 C C . PRO A 1 274 ? -5.464 10.706 21.186 1.00 93.31 274 PRO A C 1
ATOM 2271 O O . PRO A 1 274 ? -5.175 9.596 20.731 1.00 93.31 274 PRO A O 1
ATOM 2274 N N . ARG A 1 275 ? -4.693 11.777 21.002 1.00 94.94 275 ARG A N 1
ATOM 2275 C CA . ARG A 1 275 ? -3.376 11.699 20.365 1.00 94.94 275 ARG A CA 1
ATOM 2276 C C . ARG A 1 275 ? -2.412 10.938 21.274 1.00 94.94 275 ARG A C 1
ATOM 2278 O O . ARG A 1 275 ? -2.305 11.262 22.459 1.00 94.94 275 ARG A O 1
ATOM 2285 N N . LEU A 1 276 ? -1.724 9.952 20.713 1.00 94.75 276 LEU A N 1
ATOM 2286 C CA . LEU A 1 276 ? -0.794 9.084 21.428 1.00 94.75 276 LEU A CA 1
ATOM 2287 C C . LEU A 1 276 ? 0.607 9.184 20.830 1.00 94.75 276 LEU A C 1
ATOM 2289 O O . LEU A 1 276 ? 0.768 9.439 19.634 1.00 94.75 276 LEU A O 1
ATOM 2293 N N . GLN A 1 277 ? 1.614 8.920 21.657 1.00 94.38 277 GLN A N 1
ATOM 2294 C CA . GLN A 1 277 ? 2.986 8.735 21.195 1.00 94.38 277 GLN A CA 1
ATOM 2295 C C . GLN A 1 277 ? 3.088 7.525 20.261 1.00 94.38 277 GLN A C 1
ATOM 2297 O O . GLN A 1 277 ? 2.336 6.553 20.389 1.00 94.38 277 GLN A O 1
ATOM 2302 N N . ILE A 1 278 ? 4.030 7.575 19.319 1.00 92.31 278 ILE A N 1
ATOM 2303 C CA . ILE A 1 278 ? 4.219 6.527 18.310 1.00 92.31 278 ILE A CA 1
ATOM 2304 C C . ILE A 1 278 ? 4.509 5.157 18.942 1.00 92.31 278 ILE A C 1
ATOM 2306 O O . ILE A 1 278 ? 4.081 4.132 18.427 1.00 92.31 278 ILE A O 1
ATOM 2310 N N . GLU A 1 279 ? 5.150 5.120 20.106 1.00 90.81 279 GLU A N 1
ATOM 2311 C CA . GLU A 1 279 ? 5.466 3.904 20.854 1.00 90.81 279 GLU A CA 1
ATOM 2312 C C . GLU A 1 279 ? 4.212 3.141 21.313 1.00 90.81 279 GLU A C 1
ATOM 2314 O O . GLU A 1 279 ? 4.281 1.936 21.566 1.00 90.81 279 GLU A O 1
ATOM 2319 N N . ALA A 1 280 ? 3.047 3.799 21.376 1.00 90.56 280 ALA A N 1
ATOM 2320 C CA . ALA A 1 280 ? 1.804 3.175 21.815 1.00 90.56 280 ALA A CA 1
ATOM 2321 C C . ALA A 1 280 ? 1.406 1.982 20.934 1.00 90.56 280 ALA A C 1
ATOM 2323 O O . ALA A 1 280 ? 0.989 0.954 21.469 1.00 90.56 280 ALA A O 1
ATOM 2324 N N . TYR A 1 281 ? 1.573 2.066 19.604 1.00 88.25 281 TYR A N 1
ATOM 2325 C CA . TYR A 1 281 ? 1.158 0.966 18.719 1.00 88.25 281 TYR A CA 1
ATOM 2326 C C . TYR A 1 281 ? 2.012 -0.292 18.898 1.00 88.25 281 TYR A C 1
ATOM 2328 O O . TYR A 1 281 ? 1.517 -1.397 18.670 1.00 88.25 281 TYR A O 1
ATOM 2336 N N . GLY A 1 282 ? 3.269 -0.145 19.337 1.00 84.75 282 GLY A N 1
ATOM 2337 C CA . GLY A 1 282 ? 4.172 -1.271 19.584 1.00 84.75 282 GLY A CA 1
ATOM 2338 C C . GLY A 1 282 ? 3.655 -2.227 20.663 1.00 84.75 282 GLY A C 1
ATOM 2339 O O . GLY A 1 282 ? 3.973 -3.410 20.636 1.00 84.75 282 GLY A O 1
ATOM 2340 N N . ASN A 1 283 ? 2.792 -1.739 21.559 1.00 85.56 283 ASN A N 1
ATOM 2341 C CA . ASN A 1 283 ? 2.196 -2.521 22.645 1.00 85.56 283 ASN A CA 1
ATOM 2342 C C . ASN A 1 283 ? 0.817 -3.117 22.297 1.00 85.56 283 ASN A C 1
ATOM 2344 O O . ASN A 1 283 ? 0.203 -3.767 23.139 1.00 85.56 283 ASN A O 1
ATOM 2348 N N . ILE A 1 284 ? 0.305 -2.887 21.082 1.00 84.00 284 ILE A N 1
ATOM 2349 C CA . ILE A 1 284 ? -1.050 -3.294 20.656 1.00 84.00 284 ILE A CA 1
ATOM 2350 C C . ILE A 1 284 ? -1.024 -4.580 19.802 1.00 84.00 284 ILE A C 1
ATOM 2352 O O . ILE A 1 284 ? -2.074 -5.115 19.463 1.00 84.00 284 ILE A O 1
ATOM 2356 N N . GLU A 1 285 ? 0.160 -5.120 19.484 1.00 86.44 285 GLU A N 1
ATOM 2357 C CA . GLU A 1 285 ? 0.325 -6.304 18.612 1.00 86.44 285 GLU A CA 1
ATOM 2358 C C . GLU A 1 285 ? -0.338 -6.116 17.233 1.00 86.44 285 GLU A C 1
ATOM 2360 O O . GLU A 1 285 ? -0.934 -7.028 16.658 1.00 86.44 285 GLU A O 1
ATOM 2365 N N . VAL A 1 286 ? -0.263 -4.895 16.702 1.00 90.31 286 VAL A N 1
ATOM 2366 C CA . VAL A 1 286 ? -0.759 -4.568 15.362 1.00 90.31 286 VAL A CA 1
ATOM 2367 C C . VAL A 1 286 ? 0.055 -5.294 14.288 1.00 90.31 286 VAL A C 1
ATOM 2369 O O . VAL A 1 286 ? 1.249 -5.546 14.456 1.00 90.31 286 VAL A O 1
ATOM 2372 N N . TYR A 1 287 ? -0.566 -5.576 13.145 1.00 89.44 287 TYR A N 1
ATOM 2373 C CA . TYR A 1 287 ? 0.129 -6.068 11.955 1.00 89.44 287 TYR A CA 1
ATOM 2374 C C . TYR A 1 287 ? 0.171 -5.003 10.866 1.00 89.44 287 TYR A C 1
ATOM 2376 O O . TYR A 1 287 ? -0.696 -4.128 10.786 1.00 89.44 287 TYR A O 1
ATOM 2384 N N . SER A 1 288 ? 1.200 -5.083 10.019 1.00 86.25 288 SER A N 1
ATOM 2385 C CA . SER A 1 288 ? 1.267 -4.253 8.818 1.00 86.25 288 SER A CA 1
ATOM 2386 C C . SER A 1 288 ? 0.085 -4.574 7.924 1.00 86.25 288 SER A C 1
ATOM 2388 O O . SER A 1 288 ? -0.232 -5.747 7.688 1.00 86.25 288 SER A O 1
ATOM 2390 N N . ARG A 1 289 ? -0.529 -3.516 7.402 1.00 77.88 289 ARG A N 1
ATOM 2391 C CA . ARG A 1 289 ? -1.342 -3.652 6.208 1.00 77.88 289 ARG A CA 1
ATOM 2392 C C . ARG A 1 289 ? -0.462 -4.195 5.083 1.00 77.88 289 ARG A C 1
ATOM 2394 O O . ARG A 1 289 ? 0.688 -3.728 4.953 1.00 77.88 289 ARG A O 1
#

Secondary structure (DSSP, 8-state):
-HHHHHHHHHHHHHHHTTT----HHHHHHHHHHHHHHHTT--HHHHHHHHHHHTSHHHHHHHHHHHHHTSPEEEEEEPTTS-EEEEEE--HHHHHHHHHHHHTT--TTSTHHHHHHHHHHHHHHHHHHHHHHHHHHTT---PPPPPPPP-PPPPPPPPP----EEEEEEEEGGGHHHHHHHHHHTS--HHHHHHHHHHEEEEEEE-HHHHHHHHHHHHHHHBPPTT---TT-EEEEEEEESS--GGGSTT--HHHHHHHHHTHHHHEEEEEEPPPB-GGGGGGTT-EE-